Protein 5ZTP (pdb70)

InterPro domains:
  IPR001765 Carbonic anhydrase [PF00484] (34-117)
  IPR001765 Carbonic anhydrase [PTHR43175] (6-168)
  IPR001765 Carbonic anhydrase [SM00947] (26-169)
  IPR036874 Carbonic anhydrase superfamily [G3DSA:3.40.1050.10] (1-168)
  IPR036874 Carbonic anhydrase superfamily [SSF53056] (7-167)

Sequence (338 aa):
MSYAEQSLPAANEAYVAAFGDKGSLPLPPGKRVAIVGCMDARLDTFGATGLHEGDAHHIRNAGGRASDALRSLVISQELLGTREVIVIHHTDCGMLTFRSDQLHGLVKKRVAHEHFAAVDSLACLEFPDVDESIKEDVAFLKNHPLILPETVISGYRYEVETGKLVKIAMSYAEQSLPAANEAYVAAFGDKGSLPLPPGKRVAIVGCMDARLDTFGATGLHEGDAHHIRNAGGRASDALRSLVISQELLGTREVIVIHHTDCGMLTFRSDQLHGLVKKRVAHEHFAAVDSLACLEFPDVDESIKEDVAFLKNHPLILPETVISGYRYEVETGKLVKIA

Structure (mmCIF, N/CA/C/O backbone):
data_5ZTP
#
_entry.id   5ZTP
#
_cell.length_a   82.058
_cell.length_b   82.058
_cell.length_c   99.280
_cell.angle_alpha   90.000
_cell.angle_beta   90.000
_cell.angle_gamma   120.000
#
_symmetry.space_group_name_H-M   'P 31 2 1'
#
loop_
_entity.id
_entity.type
_entity.pdbx_description
1 polymer 'carbonic anhydrase'
2 non-polymer 'SULFATE ION'
3 water water
#
loop_
_atom_site.group_PDB
_atom_site.id
_atom_site.type_symbol
_atom_site.label_atom_id
_atom_site.label_alt_id
_atom_site.label_comp_id
_atom_site.label_asym_id
_atom_site.label_entity_id
_atom_site.label_seq_id
_atom_site.pdbx_PDB_ins_code
_atom_site.Cartn_x
_atom_site.Cartn_y
_atom_site.Cartn_z
_atom_site.occupancy
_atom_site.B_iso_or_equiv
_atom_site.auth_seq_id
_atom_site.auth_comp_id
_atom_site.auth_asym_id
_atom_site.auth_atom_id
_atom_site.pdbx_PDB_model_num
ATOM 1 N N . MET A 1 1 ? 3.723 18.100 24.085 1.00 60.79 1 MET A N 1
ATOM 2 C CA . MET A 1 1 ? 4.524 17.681 25.289 1.00 61.75 1 MET A CA 1
ATOM 3 C C . MET A 1 1 ? 5.506 18.795 25.741 1.00 53.38 1 MET A C 1
ATOM 4 O O . MET A 1 1 ? 5.327 19.388 26.809 1.00 50.83 1 MET A O 1
ATOM 9 N N . SER A 1 2 ? 6.541 19.061 24.941 1.00 41.55 2 SER A N 1
ATOM 10 C CA . SER A 1 2 ? 7.570 20.036 25.300 1.00 33.73 2 SER A CA 1
ATOM 11 C C . SER A 1 2 ? 8.271 20.579 24.088 1.00 29.19 2 SER A C 1
ATOM 12 O O . SER A 1 2 ? 8.270 19.968 23.044 1.00 27.49 2 SER A O 1
ATOM 15 N N . TYR A 1 3 ? 8.858 21.751 24.225 1.00 27.51 3 TYR A N 1
ATOM 16 C CA . TYR A 1 3 ? 9.658 22.310 23.151 1.00 27.21 3 TYR A CA 1
ATOM 17 C C . TYR A 1 3 ? 10.929 21.471 23.001 1.00 29.12 3 TYR A C 1
ATOM 18 O O . TYR A 1 3 ? 11.462 21.296 21.902 1.00 28.18 3 TYR A O 1
ATOM 27 N N . ALA A 1 4 ? 11.399 20.942 24.129 1.00 31.95 4 ALA A N 1
ATOM 28 C CA . ALA A 1 4 ? 12.660 20.202 24.187 1.00 33.13 4 ALA A CA 1
ATOM 29 C C . ALA A 1 4 ? 12.618 18.941 23.346 1.00 32.90 4 ALA A C 1
ATOM 30 O O . ALA A 1 4 ? 13.562 18.658 22.617 1.00 31.07 4 ALA A O 1
ATOM 32 N N . GLU A 1 5 ? 11.522 18.190 23.471 1.00 35.27 5 GLU A N 1
ATOM 33 C CA . GLU A 1 5 ? 11.329 16.952 22.715 1.00 37.47 5 GLU A CA 1
ATOM 34 C C . GLU A 1 5 ? 10.962 17.278 21.245 1.00 36.54 5 GLU A C 1
ATOM 35 O O . GLU A 1 5 ? 11.627 16.815 20.310 1.00 32.19 5 GLU A O 1
ATOM 41 N N . GLN A 1 6 ? 9.944 18.114 21.043 1.00 37.63 6 GLN A N 1
ATOM 42 C CA . GLN A 1 6 ? 9.364 18.307 19.698 1.00 39.19 6 GLN A CA 1
ATOM 43 C C . GLN A 1 6 ? 10.180 19.212 18.755 1.00 33.76 6 GLN A C 1
ATOM 44 O O . GLN A 1 6 ? 10.523 18.786 17.670 1.00 34.20 6 GLN A O 1
ATOM 50 N N . SER A 1 7 ? 10.552 20.418 19.162 1.00 28.31 7 SER A N 1
ATOM 51 C CA . SER A 1 7 ? 11.198 21.346 18.231 1.00 25.74 7 SER A CA 1
ATOM 52 C C . SER A 1 7 ? 12.732 21.477 18.317 1.00 24.37 7 SER A C 1
ATOM 53 O O . SER A 1 7 ? 13.361 21.889 17.350 1.00 22.34 7 SER A O 1
ATOM 56 N N . LEU A 1 8 ? 13.328 21.160 19.464 1.00 24.38 8 LEU A N 1
ATOM 57 C CA . LEU A 1 8 ? 14.752 21.500 19.717 1.00 23.21 8 LEU A CA 1
ATOM 58 C C . LEU A 1 8 ? 15.752 20.658 18.923 1.00 22.54 8 LEU A C 1
ATOM 59 O O . LEU A 1 8 ? 16.788 21.171 18.505 1.00 21.62 8 LEU A O 1
ATOM 64 N N . PRO A 1 9 ? 15.454 19.366 18.723 1.00 23.08 9 PRO A N 1
ATOM 65 C CA . PRO A 1 9 ? 16.465 18.532 18.095 1.00 23.59 9 PRO A CA 1
ATOM 66 C C . PRO A 1 9 ? 16.842 18.974 16.701 1.00 24.16 9 PRO A C 1
ATOM 67 O O . PRO A 1 9 ? 18.026 18.941 16.369 1.00 26.55 9 PRO A O 1
ATOM 71 N N . ALA A 1 10 ? 15.867 19.388 15.900 1.00 23.01 10 ALA A N 1
ATOM 72 C CA . ALA A 1 10 ? 16.159 19.855 14.546 1.00 22.89 10 ALA A CA 1
ATOM 73 C C . ALA A 1 10 ? 16.739 21.263 14.551 1.00 22.29 10 ALA A C 1
ATOM 74 O O . ALA A 1 10 ? 17.539 21.617 13.690 1.00 23.74 10 ALA A O 1
ATOM 76 N N . ALA A 1 11 ? 16.303 22.074 15.503 1.00 21.57 11 ALA A N 1
ATOM 77 C CA . ALA A 1 11 ? 16.697 23.486 15.568 1.00 20.48 11 ALA A CA 1
ATOM 78 C C . ALA A 1 11 ? 18.152 23.616 15.890 1.00 20.24 11 ALA A C 1
ATOM 79 O O . ALA A 1 11 ? 18.812 24.512 15.404 1.00 18.76 11 ALA A O 1
ATOM 81 N N . ASN A 1 12 ? 18.642 22.714 16.734 1.00 21.24 12 ASN A N 1
ATOM 82 C CA . ASN A 1 12 ? 20.052 22.687 17.071 1.00 21.94 12 ASN A CA 1
ATOM 83 C C . ASN A 1 12 ? 20.840 22.065 15.925 1.00 22.56 12 ASN A C 1
ATOM 84 O O . ASN A 1 12 ? 21.880 22.593 15.551 1.00 22.21 12 ASN A O 1
ATOM 89 N N . GLU A 1 13 ? 20.330 20.965 15.356 1.00 24.01 13 GLU A N 1
ATOM 90 C CA . GLU A 1 13 ? 20.913 20.386 14.139 1.00 24.19 13 GLU A CA 1
ATOM 91 C C . GLU A 1 13 ? 21.225 21.515 13.167 1.00 22.26 13 GLU A C 1
ATOM 92 O O . GLU A 1 13 ? 22.353 21.635 12.683 1.00 22.17 13 GLU A O 1
ATOM 98 N N . ALA A 1 14 ? 20.256 22.382 12.926 1.00 20.76 14 ALA A N 1
ATOM 99 C CA . ALA A 1 14 ? 20.495 23.517 12.034 1.00 20.42 14 ALA A CA 1
ATOM 100 C C . ALA A 1 14 ? 21.617 24.427 12.555 1.00 19.97 14 ALA A C 1
ATOM 101 O O . ALA A 1 14 ? 22.538 24.748 11.810 1.00 20.96 14 ALA A O 1
ATOM 103 N N . TYR A 1 15 ? 21.550 24.808 13.832 1.00 18.78 15 TYR A N 1
ATOM 104 C CA . TYR A 1 15 ? 22.549 25.686 14.431 1.00 18.10 15 TYR A CA 1
ATOM 105 C C . TYR A 1 15 ? 23.951 25.099 14.311 1.00 18.82 15 TYR A C 1
ATOM 106 O O . TYR A 1 15 ? 24.920 25.837 14.121 1.00 18.84 15 TYR A O 1
ATOM 115 N N . VAL A 1 16 ? 24.038 23.778 14.466 1.00 19.47 16 VAL A N 1
ATOM 116 C CA . VAL A 1 16 ? 25.274 23.039 14.334 1.00 20.05 16 VAL A CA 1
ATOM 117 C C . VAL A 1 16 ? 25.722 23.020 12.885 1.00 21.53 16 VAL A C 1
ATOM 118 O O . VAL A 1 16 ? 26.906 23.239 12.610 1.00 22.08 16 VAL A O 1
ATOM 122 N N . ALA A 1 17 ? 24.796 22.725 11.965 1.00 22.62 17 ALA A N 1
ATOM 123 C CA . ALA A 1 17 ? 25.114 22.742 10.539 1.00 23.03 17 ALA A CA 1
ATOM 124 C C . ALA A 1 17 ? 25.638 24.136 10.132 1.00 24.73 17 ALA A C 1
ATOM 125 O O . ALA A 1 17 ? 26.566 24.233 9.348 1.00 27.73 17 ALA A O 1
ATOM 127 N N . ALA A 1 18 ? 25.080 25.209 10.695 1.00 25.76 18 ALA A N 1
ATOM 128 C CA . ALA A 1 18 ? 25.575 26.595 10.470 1.00 25.35 18 ALA A CA 1
ATOM 129 C C . ALA A 1 18 ? 26.797 26.996 11.337 1.00 26.95 18 ALA A C 1
ATOM 130 O O . ALA A 1 18 ? 27.310 28.110 11.214 1.00 25.06 18 ALA A O 1
ATOM 132 N N . PHE A 1 19 ? 27.266 26.094 12.198 1.00 29.81 19 PHE A N 1
ATOM 133 C CA . PHE A 1 19 ? 28.230 26.459 13.260 1.00 33.86 19 PHE A CA 1
ATOM 134 C C . PHE A 1 19 ? 29.610 26.977 12.847 1.00 36.97 19 PHE A C 1
ATOM 135 O O . PHE A 1 19 ? 30.276 27.595 13.671 1.00 39.29 19 PHE A O 1
ATOM 143 N N . GLY A 1 20 ? 30.020 26.784 11.591 1.00 38.44 20 GLY A N 1
ATOM 144 C CA . GLY A 1 20 ? 31.276 27.349 11.069 1.00 36.52 20 GLY A CA 1
ATOM 145 C C . GLY A 1 20 ? 32.473 27.252 11.989 1.00 35.67 20 GLY A C 1
ATOM 146 O O . GLY A 1 20 ? 32.751 26.182 12.510 1.00 31.93 20 GLY A O 1
ATOM 147 N N . ASP A 1 21 ? 33.162 28.378 12.214 1.00 37.26 21 ASP A N 1
ATOM 148 C CA . ASP A 1 21 ? 34.386 28.384 13.022 1.00 38.26 21 ASP A CA 1
ATOM 149 C C . ASP A 1 21 ? 34.211 28.639 14.497 1.00 34.77 21 ASP A C 1
ATOM 150 O O . ASP A 1 21 ? 35.183 28.713 15.228 1.00 33.44 21 ASP A O 1
ATOM 155 N N . LYS A 1 22 ? 32.973 28.733 14.947 1.00 34.25 22 LYS A N 1
ATOM 156 C CA . LYS A 1 22 ? 32.701 29.073 16.341 1.00 33.37 22 LYS A CA 1
ATOM 157 C C . LYS A 1 22 ? 33.187 28.001 17.292 1.00 30.45 22 LYS A C 1
ATOM 158 O O . LYS A 1 22 ? 33.316 28.236 18.487 1.00 29.80 22 LYS A O 1
ATOM 164 N N . GLY A 1 23 ? 33.501 26.830 16.757 1.00 28.75 23 GLY A N 1
ATOM 165 C CA . GLY A 1 23 ? 33.969 25.739 17.592 1.00 26.97 23 GLY A CA 1
ATOM 166 C C . GLY A 1 23 ? 35.152 26.041 18.501 1.00 25.11 23 GLY A C 1
ATOM 167 O O . GLY A 1 23 ? 35.363 25.341 19.468 1.00 24.86 23 GLY A O 1
ATOM 168 N N . SER A 1 24 ? 35.909 27.087 18.205 1.00 23.46 24 SER A N 1
ATOM 169 C CA . SER A 1 24 ? 37.221 27.278 18.795 1.00 22.60 24 SER A CA 1
ATOM 170 C C . SER A 1 24 ? 37.328 28.657 19.454 1.00 22.09 24 SER A C 1
ATOM 171 O O . SER A 1 24 ? 38.406 29.228 19.618 1.00 20.92 24 SER A O 1
ATOM 174 N N . LEU A 1 25 ? 36.192 29.212 19.811 1.00 21.43 25 LEU A N 1
ATOM 175 C CA . LEU A 1 25 ? 36.202 30.425 20.568 1.00 21.17 25 LEU A CA 1
ATOM 176 C C . LEU A 1 25 ? 36.514 30.031 22.006 1.00 20.77 25 LEU A C 1
ATOM 177 O O . LEU A 1 25 ? 35.926 29.094 22.543 1.00 22.67 25 LEU A O 1
ATOM 182 N N . PRO A 1 26 ? 37.411 30.749 22.653 1.00 19.07 26 PRO A N 1
ATOM 183 C CA . PRO A 1 26 ? 37.721 30.397 24.014 1.00 18.70 26 PRO A CA 1
ATOM 184 C C . PRO A 1 26 ? 36.836 31.092 25.060 1.00 18.57 26 PRO A C 1
ATOM 185 O O . PRO A 1 26 ? 35.951 31.876 24.742 1.00 18.66 26 PRO A O 1
ATOM 189 N N . LEU A 1 27 ? 37.151 30.830 26.318 1.00 18.54 27 LEU A N 1
ATOM 190 C CA . LEU A 1 27 ? 36.350 31.259 27.458 1.00 17.90 27 LEU A CA 1
ATOM 191 C C . LEU A 1 27 ? 36.204 32.776 27.703 1.00 17.01 27 LEU A C 1
ATOM 192 O O . LEU A 1 27 ? 35.084 33.246 27.815 1.00 16.69 27 LEU A O 1
ATOM 197 N N . PRO A 1 28 ? 37.318 33.539 27.830 1.00 16.46 28 PRO A N 1
ATOM 198 C CA . PRO A 1 28 ? 37.134 34.934 28.231 1.00 16.16 28 PRO A CA 1
ATOM 199 C C . PRO A 1 28 ? 36.472 35.701 27.121 1.00 16.77 28 PRO A C 1
ATOM 200 O O . PRO A 1 28 ? 36.896 35.550 25.992 1.00 18.04 28 PRO A O 1
ATOM 204 N N . PRO A 1 29 ? 35.424 36.514 27.423 1.00 17.23 29 PRO A N 1
ATOM 205 C CA . PRO A 1 29 ? 34.709 37.228 26.346 1.00 16.54 29 PRO A CA 1
ATOM 206 C C . PRO A 1 29 ? 35.576 38.229 25.578 1.00 15.41 29 PRO A C 1
ATOM 207 O O . PRO A 1 29 ? 36.240 39.036 26.187 1.00 14.84 29 PRO A O 1
ATOM 211 N N . GLY A 1 30 ? 35.526 38.170 24.254 1.00 15.12 30 GLY A N 1
ATOM 212 C CA . GLY A 1 30 ? 36.305 39.050 23.391 1.00 15.44 30 GLY A CA 1
ATOM 213 C C . GLY A 1 30 ? 36.173 40.557 23.573 1.00 15.25 30 GLY A C 1
ATOM 214 O O . GLY A 1 30 ? 37.180 41.259 23.530 1.00 15.28 30 GLY A O 1
ATOM 215 N N . LYS A 1 31 ? 34.953 41.058 23.751 1.00 15.11 31 LYS A N 1
ATOM 216 C CA . LYS A 1 31 ? 34.731 42.506 23.926 1.00 15.81 31 LYS A CA 1
ATOM 217 C C . LYS A 1 31 ? 34.772 42.956 25.383 1.00 15.20 31 LYS A C 1
ATOM 218 O O . LYS A 1 31 ? 34.553 44.134 25.682 1.00 14.68 31 LYS A O 1
ATOM 224 N N . ARG A 1 32 ? 35.021 42.023 26.287 1.00 14.81 32 ARG A N 1
ATOM 225 C CA . ARG A 1 32 ? 35.178 42.350 27.692 1.00 14.99 32 ARG A CA 1
ATOM 226 C C . ARG A 1 32 ? 33.920 43.012 28.244 1.00 14.34 32 ARG A C 1
ATOM 227 O O . ARG A 1 32 ? 33.987 43.972 29.002 1.00 14.31 32 ARG A O 1
ATOM 235 N N . VAL A 1 33 ? 32.771 42.473 27.860 1.00 14.12 33 VAL A N 1
ATOM 236 C CA . VAL A 1 33 ? 31.484 43.081 28.150 1.00 14.14 33 VAL A CA 1
ATOM 237 C C . VAL A 1 33 ? 30.607 42.082 28.868 1.00 13.77 33 VAL A C 1
ATOM 238 O O . VAL A 1 33 ? 30.567 40.892 28.494 1.00 13.46 33 VAL A O 1
ATOM 242 N N . ALA A 1 34 ? 29.883 42.585 29.869 1.00 13.02 34 ALA A N 1
ATOM 243 C CA . ALA A 1 34 ? 28.871 41.809 30.521 1.00 12.64 34 ALA A CA 1
ATOM 244 C C . ALA A 1 34 ? 27.562 42.512 30.297 1.00 12.53 34 ALA A C 1
ATOM 245 O O . ALA A 1 34 ? 27.407 43.668 30.674 1.00 12.54 34 ALA A O 1
ATOM 247 N N . ILE A 1 35 ? 26.629 41.833 29.649 1.00 12.55 35 ILE A N 1
ATOM 248 C CA . ILE A 1 35 ? 25.275 42.374 29.474 1.00 13.03 35 ILE A CA 1
ATOM 249 C C . ILE A 1 35 ? 24.455 41.995 30.695 1.00 13.51 35 ILE A C 1
ATOM 250 O O . ILE A 1 35 ? 24.482 40.842 31.117 1.00 13.76 35 ILE A O 1
ATOM 255 N N . VAL A 1 36 ? 23.722 42.947 31.256 1.00 13.82 36 VAL A N 1
ATOM 256 C CA . VAL A 1 36 ? 22.786 42.617 32.315 1.00 14.35 36 VAL A CA 1
ATOM 257 C C . VAL A 1 36 ? 21.398 42.999 31.859 1.00 14.96 36 VAL A C 1
ATOM 258 O O . VAL A 1 36 ? 21.045 44.172 31.862 1.00 15.41 36 VAL A O 1
ATOM 262 N N . GLY A 1 37 ? 20.609 42.006 31.457 1.00 15.26 37 GLY A N 1
ATOM 263 C CA . GLY A 1 37 ? 19.323 42.274 30.821 1.00 15.02 37 GLY A CA 1
ATOM 264 C C . GLY A 1 37 ? 18.186 41.531 31.477 1.00 14.90 37 GLY A C 1
ATOM 265 O O . GLY A 1 37 ? 18.356 40.463 32.053 1.00 13.96 37 GLY A O 1
ATOM 266 N N . CYS A 1 38 ? 16.997 42.085 31.373 1.00 15.28 38 CYS A N 1
ATOM 267 C CA . CYS A 1 38 ? 15.866 41.345 31.814 1.00 15.96 38 CYS A CA 1
ATOM 268 C C . CYS A 1 38 ? 15.701 40.065 31.021 1.00 15.04 38 CYS A C 1
ATOM 269 O O . CYS A 1 38 ? 16.155 39.988 29.894 1.00 16.19 38 CYS A O 1
ATOM 272 N N . MET A 1 39 ? 15.001 39.085 31.589 1.00 13.80 39 MET A N 1
ATOM 273 C CA . MET A 1 39 ? 14.773 37.777 30.948 1.00 13.01 39 MET A CA 1
ATOM 274 C C . MET A 1 39 ? 13.648 37.759 29.908 1.00 12.73 39 MET A C 1
ATOM 275 O O . MET A 1 39 ? 13.301 36.692 29.410 1.00 12.36 39 MET A O 1
ATOM 280 N N . ASP A 1 40 ? 13.063 38.921 29.620 1.00 12.79 40 ASP A N 1
ATOM 281 C CA . ASP A 1 40 ? 11.884 39.032 28.752 1.00 13.03 40 ASP A CA 1
ATOM 282 C C . ASP A 1 40 ? 12.118 38.346 27.427 1.00 13.30 40 ASP A C 1
ATOM 283 O O . ASP A 1 40 ? 13.161 38.556 26.786 1.00 13.50 40 ASP A O 1
ATOM 288 N N . ALA A 1 41 ? 11.128 37.558 27.011 1.00 13.46 41 ALA A N 1
ATOM 289 C CA . ALA A 1 41 ? 11.260 36.663 25.870 1.00 13.64 41 ALA A CA 1
ATOM 290 C C . ALA A 1 41 ? 11.522 37.383 24.585 1.00 14.11 41 ALA A C 1
ATOM 291 O O . ALA A 1 41 ? 12.090 36.794 23.671 1.00 13.74 41 ALA A O 1
ATOM 293 N N . ARG A 1 42 ? 11.098 38.649 24.518 1.00 14.78 42 ARG A N 1
ATOM 294 C CA . ARG A 1 42 ? 11.192 39.452 23.310 1.00 15.40 42 ARG A CA 1
ATOM 295 C C . ARG A 1 42 ? 12.539 40.103 23.085 1.00 15.67 42 ARG A C 1
ATOM 296 O O . ARG A 1 42 ? 12.700 40.809 22.108 1.00 15.90 42 ARG A O 1
ATOM 304 N N . LEU A 1 43 ? 13.488 39.906 23.995 1.00 16.29 43 LEU A N 1
ATOM 305 C CA . LEU A 1 43 ? 14.804 40.553 23.923 1.00 16.72 43 LEU A CA 1
ATOM 306 C C . LEU A 1 43 ? 15.871 39.516 23.666 1.00 17.11 43 LEU A C 1
ATOM 307 O O . LEU A 1 43 ? 15.982 38.526 24.376 1.00 17.25 43 LEU A O 1
ATOM 312 N N . ASP A 1 44 ? 16.644 39.740 22.621 1.00 17.77 44 ASP A N 1
ATOM 313 C CA . ASP A 1 44 ? 17.777 38.916 22.347 1.00 17.86 44 ASP A CA 1
ATOM 314 C C . ASP A 1 44 ? 18.947 39.804 22.492 1.00 17.64 44 ASP A C 1
ATOM 315 O O . ASP A 1 44 ? 19.176 40.653 21.652 1.00 18.10 44 ASP A O 1
ATOM 320 N N . THR A 1 45 ? 19.699 39.567 23.552 1.00 17.77 45 THR A N 1
ATOM 321 C CA . THR A 1 45 ? 20.868 40.345 23.892 1.00 17.67 45 THR A CA 1
ATOM 322 C C . THR A 1 45 ? 22.065 40.099 22.973 1.00 18.02 45 THR A C 1
ATOM 323 O O . THR A 1 45 ? 23.105 40.743 23.123 1.00 17.76 45 THR A O 1
ATOM 327 N N . PHE A 1 46 ? 21.935 39.153 22.042 1.00 18.46 46 PHE A N 1
ATOM 328 C CA . PHE A 1 46 ? 22.895 39.036 20.945 1.00 18.57 46 PHE A CA 1
ATOM 329 C C . PHE A 1 46 ? 22.555 40.051 19.854 1.00 19.51 46 PHE A C 1
ATOM 330 O O . PHE A 1 46 ? 23.197 41.111 19.728 1.00 19.47 46 PHE A O 1
ATOM 338 N N . GLY A 1 47 ? 21.517 39.710 19.094 1.00 20.16 47 GLY A N 1
ATOM 339 C CA . GLY A 1 47 ? 21.084 40.476 17.948 1.00 20.61 47 GLY A CA 1
ATOM 340 C C . GLY A 1 47 ? 20.677 41.903 18.220 1.00 21.47 47 GLY A C 1
ATOM 341 O O . GLY A 1 47 ? 21.003 42.778 17.421 1.00 21.13 47 GLY A O 1
ATOM 342 N N . ALA A 1 48 ? 19.950 42.150 19.313 1.00 22.45 48 ALA A N 1
ATOM 343 C CA . ALA A 1 48 ? 19.548 43.531 19.657 1.00 24.19 48 ALA A CA 1
ATOM 344 C C . ALA A 1 48 ? 20.760 44.450 19.768 1.00 26.04 48 ALA A C 1
ATOM 345 O O . ALA A 1 48 ? 20.654 45.675 19.594 1.00 25.93 48 ALA A O 1
ATOM 347 N N . THR A 1 49 ? 21.918 43.852 20.039 1.00 28.65 49 THR A N 1
ATOM 348 C CA . THR A 1 49 ? 23.124 44.631 20.238 1.00 29.55 49 THR A CA 1
ATOM 349 C C . THR A 1 49 ? 24.419 44.185 19.523 1.00 29.74 49 THR A C 1
ATOM 350 O O . THR A 1 49 ? 25.508 44.525 19.946 1.00 31.52 49 THR A O 1
ATOM 354 N N . GLY A 1 50 ? 24.301 43.487 18.404 1.00 29.34 50 GLY A N 1
ATOM 355 C CA . GLY A 1 50 ? 25.456 43.247 17.535 1.00 28.57 50 GLY A CA 1
ATOM 356 C C . GLY A 1 50 ? 26.515 42.324 18.108 1.00 27.85 50 GLY A C 1
ATOM 357 O O . GLY A 1 50 ? 27.605 42.174 17.549 1.00 27.86 50 GLY A O 1
ATOM 358 N N . LEU A 1 51 ? 26.167 41.672 19.207 1.00 26.72 51 LEU A N 1
ATOM 359 C CA . LEU A 1 51 ? 27.084 40.813 19.894 1.00 25.23 51 LEU A CA 1
ATOM 360 C C . LEU A 1 51 ? 26.863 39.409 19.373 1.00 24.41 51 LEU A C 1
ATOM 361 O O . LEU A 1 51 ? 25.716 38.968 19.244 1.00 23.14 51 LEU A O 1
ATOM 366 N N . HIS A 1 52 ? 27.977 38.742 19.036 1.00 23.81 52 HIS A N 1
ATOM 367 C CA . HIS A 1 52 ? 27.981 37.373 18.504 1.00 22.17 52 HIS A CA 1
ATOM 368 C C . HIS A 1 52 ? 28.732 36.464 19.440 1.00 19.76 52 HIS A C 1
ATOM 369 O O . HIS A 1 52 ? 29.339 36.904 20.409 1.00 18.00 52 HIS A O 1
ATOM 376 N N . GLU A 1 53 ? 28.694 35.188 19.111 1.00 17.87 53 GLU A N 1
ATOM 377 C CA . GLU A 1 53 ? 29.291 34.190 19.936 1.00 17.08 53 GLU A CA 1
ATOM 378 C C . GLU A 1 53 ? 30.713 34.578 20.338 1.00 17.59 53 GLU A C 1
ATOM 379 O O . GLU A 1 53 ? 31.548 34.855 19.484 1.00 17.16 53 GLU A O 1
ATOM 385 N N . GLY A 1 54 ? 30.957 34.590 21.655 1.00 18.13 54 GLY A N 1
ATOM 386 C CA . GLY A 1 54 ? 32.277 34.811 22.239 1.00 17.52 54 GLY A CA 1
ATOM 387 C C . GLY A 1 54 ? 32.526 36.247 22.657 1.00 17.55 54 GLY A C 1
ATOM 388 O O . GLY A 1 54 ? 33.514 36.535 23.309 1.00 18.55 54 GLY A O 1
ATOM 389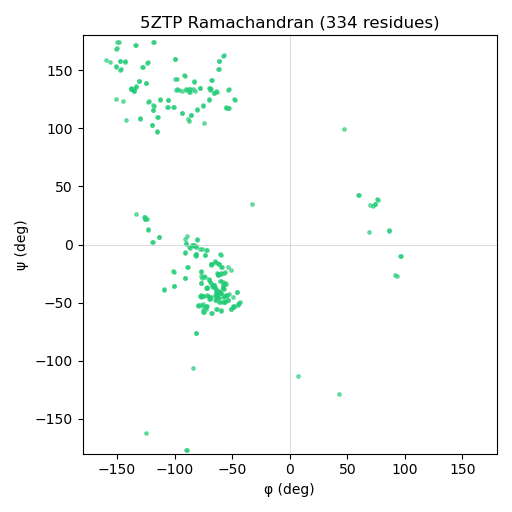 N N . ASP A 1 55 ? 31.652 37.170 22.289 1.00 17.76 55 ASP A N 1
ATOM 390 C CA . ASP A 1 55 ? 31.931 38.596 22.501 1.00 17.58 55 ASP A CA 1
ATOM 391 C C . ASP A 1 55 ? 31.707 39.057 23.944 1.00 16.69 55 ASP A C 1
ATOM 392 O O . ASP A 1 55 ? 32.525 39.797 24.494 1.00 16.48 55 ASP A O 1
ATOM 397 N N . ALA A 1 56 ? 30.598 38.637 24.550 1.00 15.86 56 ALA A N 1
ATOM 398 C CA . ALA A 1 56 ? 30.177 39.207 25.828 1.00 15.33 56 ALA A CA 1
ATOM 399 C C . ALA A 1 56 ? 29.479 38.201 26.699 1.00 14.89 56 ALA A C 1
ATOM 400 O O . ALA A 1 56 ? 28.938 37.225 26.216 1.00 14.77 56 ALA A O 1
ATOM 402 N N . HIS A 1 57 ? 29.473 38.471 27.993 1.00 14.49 57 HIS A N 1
ATOM 403 C CA . HIS A 1 57 ? 28.703 37.672 28.903 1.00 14.49 57 HIS A CA 1
ATOM 404 C C . HIS A 1 57 ? 27.271 38.145 28.922 1.00 14.66 57 HIS A C 1
ATOM 405 O O . HIS A 1 57 ? 27.011 39.350 28.915 1.00 14.80 57 HIS A O 1
ATOM 412 N N . HIS A 1 58 ? 26.353 37.179 28.973 1.00 14.60 58 HIS A N 1
ATOM 413 C CA . HIS A 1 58 ? 24.938 37.458 29.006 1.00 14.35 58 HIS A CA 1
ATOM 414 C C . HIS A 1 58 ? 24.293 37.016 30.306 1.00 13.09 58 HIS A C 1
ATOM 415 O O . HIS A 1 58 ? 23.944 35.853 30.473 1.00 13.20 58 HIS A O 1
ATOM 422 N N . ILE A 1 59 ? 24.141 37.974 31.216 1.00 11.69 59 ILE A N 1
ATOM 423 C CA . ILE A 1 59 ? 23.511 37.750 32.509 1.00 10.95 59 ILE A CA 1
ATOM 424 C C . ILE A 1 59 ? 22.048 38.262 32.491 1.00 10.44 59 ILE A C 1
ATOM 425 O O . ILE A 1 59 ? 21.770 39.444 32.284 1.00 10.38 59 ILE A O 1
ATOM 430 N N . ARG A 1 60 ? 21.105 37.363 32.702 1.00 9.92 60 ARG A N 1
ATOM 431 C CA . ARG A 1 60 ? 19.703 37.705 32.553 1.00 9.65 60 ARG A CA 1
ATOM 432 C C . ARG A 1 60 ? 18.855 37.107 33.686 1.00 9.43 60 ARG A C 1
ATOM 433 O O . ARG A 1 60 ? 19.017 35.934 34.069 1.00 9.46 60 ARG A O 1
ATOM 441 N N . ASN A 1 61 ? 17.983 37.950 34.247 1.00 9.12 61 ASN A N 1
ATOM 442 C CA . ASN A 1 61 ? 17.114 37.564 35.327 1.00 8.79 61 ASN A CA 1
ATOM 443 C C . ASN A 1 61 ? 15.858 38.397 35.250 1.00 8.95 61 ASN A C 1
ATOM 444 O O . ASN A 1 61 ? 15.808 39.362 34.503 1.00 8.62 61 ASN A O 1
ATOM 449 N N . ALA A 1 62 ? 14.845 38.006 36.029 1.00 9.36 62 ALA A N 1
ATOM 450 C CA . ALA A 1 62 ? 13.559 38.717 36.089 1.00 9.37 62 ALA A CA 1
ATOM 451 C C . ALA A 1 62 ? 13.825 40.166 36.392 1.00 9.48 62 ALA A C 1
ATOM 452 O O . ALA A 1 62 ? 14.407 40.455 37.417 1.00 9.61 62 ALA A O 1
ATOM 454 N N . GLY A 1 63 ? 13.455 41.060 35.473 1.00 9.53 63 GLY A N 1
ATOM 455 C CA . GLY A 1 63 ? 13.684 42.479 35.642 1.00 9.71 63 GLY A CA 1
ATOM 456 C C . GLY A 1 63 ? 14.993 42.983 35.073 1.00 10.07 63 GLY A C 1
ATOM 457 O O . GLY A 1 63 ? 15.097 44.153 34.714 1.00 10.94 63 GLY A O 1
ATOM 458 N N . GLY A 1 64 ? 15.999 42.128 34.975 1.00 10.02 64 GLY A N 1
ATOM 459 C CA . GLY A 1 64 ? 17.305 42.566 34.550 1.00 10.15 64 GLY A CA 1
ATOM 460 C C . GLY A 1 64 ? 18.025 43.293 35.670 1.00 10.39 64 GLY A C 1
ATOM 461 O O . GLY A 1 64 ? 18.763 44.255 35.430 1.00 10.47 64 GLY A O 1
ATOM 462 N N . ARG A 1 65 ? 17.856 42.807 36.893 1.00 10.66 65 ARG A N 1
ATOM 463 C CA . ARG A 1 65 ? 18.311 43.538 3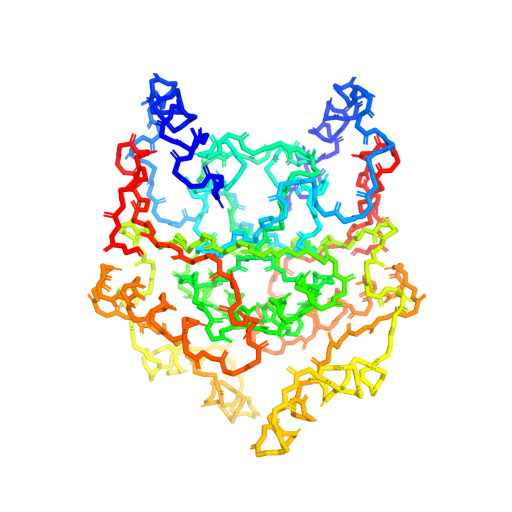8.064 1.00 11.01 65 ARG A CA 1
ATOM 464 C C . ARG A 1 65 ? 19.754 43.252 38.418 1.00 10.75 65 ARG A C 1
ATOM 465 O O . ARG A 1 65 ? 20.159 42.105 38.539 1.00 10.13 65 ARG A O 1
ATOM 473 N N . ALA A 1 66 ? 20.489 44.342 38.636 1.00 11.05 66 ALA A N 1
ATOM 474 C CA . ALA A 1 66 ? 21.915 44.333 38.982 1.00 11.10 66 ALA A CA 1
ATOM 475 C C . ALA A 1 66 ? 22.206 43.520 40.220 1.00 11.37 66 ALA A C 1
ATOM 476 O O . ALA A 1 66 ? 23.140 42.708 40.199 1.00 11.73 66 ALA A O 1
ATOM 478 N N . SER A 1 67 ? 21.443 43.746 41.297 1.00 11.60 67 SER A N 1
ATOM 479 C CA . SER A 1 67 ? 21.740 43.105 42.603 1.00 11.66 67 SER A CA 1
ATOM 480 C C . SER A 1 6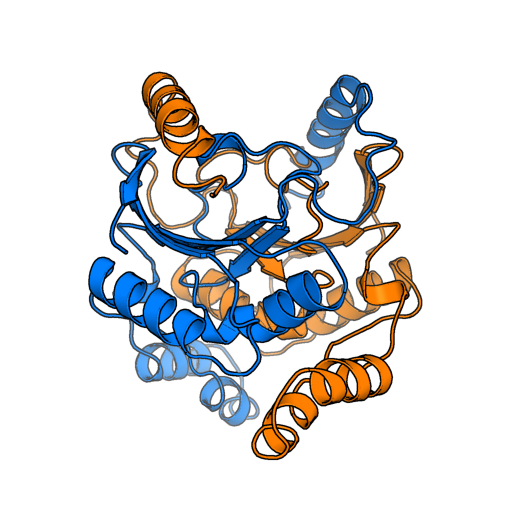7 ? 21.779 41.620 42.412 1.00 11.66 67 SER A C 1
ATOM 481 O O . SER A 1 67 ? 22.685 40.957 42.892 1.00 11.56 67 SER A O 1
ATOM 484 N N . ASP A 1 68 ? 20.796 41.122 41.670 1.00 11.98 68 ASP A N 1
ATOM 485 C CA . ASP A 1 68 ? 20.655 39.692 41.394 1.00 12.43 68 ASP A CA 1
ATOM 486 C C . ASP A 1 68 ? 21.783 39.149 40.544 1.00 12.15 68 ASP A C 1
ATOM 487 O O . ASP A 1 68 ? 22.195 38.029 40.717 1.00 12.41 68 ASP A O 1
ATOM 492 N N . ALA A 1 69 ? 22.247 39.996 39.631 1.00 12.20 69 ALA A N 1
ATOM 493 C CA . ALA A 1 69 ? 23.301 39.745 38.669 1.00 11.90 69 ALA A CA 1
ATOM 494 C C . ALA A 1 69 ? 24.699 39.923 39.255 1.00 11.78 69 ALA A C 1
ATOM 495 O O . ALA A 1 69 ? 25.697 39.600 38.601 1.00 12.17 69 ALA A O 1
ATOM 497 N N . LEU A 1 70 ? 24.787 40.424 40.470 1.00 11.40 70 LEU A N 1
ATOM 498 C CA . LEU A 1 70 ? 26.076 40.774 41.033 1.00 11.80 70 LEU A CA 1
ATOM 499 C C . LEU A 1 70 ? 27.077 39.596 41.167 1.00 11.54 70 LEU A C 1
ATOM 500 O O . LEU A 1 70 ? 28.271 39.729 40.925 1.00 11.55 70 LEU A O 1
ATOM 505 N N . ARG A 1 71 ? 26.593 38.448 41.588 1.00 11.37 71 ARG A N 1
ATOM 506 C CA . ARG A 1 71 ? 27.464 37.294 41.758 1.00 11.23 71 ARG A CA 1
ATOM 507 C C . ARG A 1 71 ? 28.065 36.888 40.399 1.00 10.89 71 ARG A C 1
ATOM 508 O O . ARG A 1 71 ? 29.257 36.556 40.302 1.00 10.68 71 ARG A O 1
ATOM 516 N N . SER A 1 72 ? 27.236 36.939 39.362 1.00 10.40 72 SER A N 1
ATOM 517 C CA . SER A 1 72 ? 27.675 36.580 38.026 1.00 10.17 72 SER A CA 1
ATOM 518 C C . SER A 1 72 ? 28.696 37.593 37.546 1.00 10.02 72 SER A C 1
ATOM 519 O O . SER A 1 72 ? 29.648 37.249 36.851 1.00 9.75 72 SER A O 1
ATOM 522 N N . LEU A 1 73 ? 28.493 38.841 37.946 1.00 10.13 73 LEU A N 1
ATOM 523 C CA . LEU A 1 73 ? 29.345 39.949 37.515 1.00 10.37 73 LEU A CA 1
ATOM 524 C C . LEU A 1 73 ? 30.725 39.861 38.153 1.00 10.81 73 LEU A C 1
ATOM 525 O O . LEU A 1 73 ? 31.764 40.055 37.511 1.00 11.22 73 LEU A O 1
ATOM 530 N N . VAL A 1 74 ? 30.734 39.572 39.437 1.00 11.06 74 VAL A N 1
ATOM 531 C CA . VAL A 1 74 ? 31.975 39.429 40.130 1.00 11.23 74 VAL A CA 1
ATOM 532 C C . VAL A 1 74 ? 32.793 38.341 39.439 1.00 11.13 74 VAL A C 1
ATOM 533 O O . VAL A 1 74 ? 33.958 38.527 39.176 1.00 11.29 74 VAL A O 1
ATOM 537 N N . ILE A 1 75 ? 32.173 37.232 39.098 1.00 11.33 75 ILE A N 1
ATOM 538 C CA . ILE A 1 75 ? 32.874 36.177 38.379 1.00 11.52 75 ILE A CA 1
ATOM 539 C C . ILE A 1 75 ? 33.314 36.631 36.983 1.00 11.78 75 ILE A C 1
ATOM 540 O O . ILE A 1 75 ? 34.471 36.456 36.608 1.00 12.04 75 ILE A O 1
ATOM 545 N N . SER A 1 76 ? 32.420 37.251 36.231 1.00 12.10 76 SER A N 1
ATOM 546 C CA . SER A 1 76 ? 32.781 37.761 34.892 1.00 12.59 76 SER A CA 1
ATOM 547 C C . SER A 1 76 ? 34.014 38.678 34.934 1.00 13.00 76 SER A C 1
ATOM 548 O O . SER A 1 76 ? 34.934 38.498 34.159 1.00 12.82 76 SER A O 1
ATOM 551 N N . GLN A 1 77 ? 34.032 39.626 35.865 1.00 14.01 77 GLN A N 1
ATOM 552 C CA . GLN A 1 77 ? 35.163 40.555 36.023 1.00 14.99 77 GLN A CA 1
ATOM 553 C C . GLN A 1 77 ? 36.474 39.928 36.509 1.00 15.33 77 GLN A C 1
ATOM 554 O O . GLN A 1 77 ? 37.509 40.029 35.843 1.00 14.47 77 GLN A O 1
ATOM 560 N N . GLU A 1 78 ? 36.414 39.317 37.687 1.00 16.36 78 GLU A N 1
ATOM 561 C CA . GLU A 1 78 ? 37.617 38.922 38.461 1.00 17.63 78 GLU A CA 1
ATOM 562 C C . GLU A 1 78 ? 38.264 37.656 37.888 1.00 17.24 78 GLU A C 1
ATOM 563 O O . GLU A 1 78 ? 39.467 37.420 38.026 1.00 15.90 78 GLU A O 1
ATOM 569 N N . LEU A 1 79 ? 37.435 36.838 37.254 1.00 17.36 79 LEU A N 1
ATOM 570 C CA . LEU A 1 79 ? 37.896 35.609 36.639 1.00 17.70 79 LEU A CA 1
ATOM 571 C C . LEU A 1 79 ? 38.077 35.709 35.128 1.00 17.21 79 LEU A C 1
ATOM 572 O O . LEU A 1 79 ? 38.981 35.111 34.592 1.00 17.24 79 LEU A O 1
ATOM 577 N N . LEU A 1 80 ? 37.229 36.458 34.443 1.00 17.03 80 LEU A N 1
ATOM 578 C CA . LEU A 1 80 ? 37.256 36.489 32.983 1.00 17.15 80 LEU A CA 1
ATOM 579 C C . LEU A 1 80 ? 37.398 37.952 32.459 1.00 17.47 80 LEU A C 1
ATOM 580 O O . LEU A 1 80 ? 37.828 38.820 33.212 1.00 16.46 80 LEU A O 1
ATOM 585 N N . GLY A 1 81 ? 37.082 38.223 31.185 1.00 18.52 81 GLY A N 1
ATOM 586 C CA . GLY A 1 81 ? 36.945 39.640 30.669 1.00 19.79 81 GLY A CA 1
ATOM 587 C C . GLY A 1 81 ? 37.361 40.730 31.680 1.00 19.56 81 GLY A C 1
ATOM 588 O O . GLY A 1 81 ? 38.541 40.857 31.963 1.00 19.16 81 GLY A O 1
ATOM 589 N N . THR A 1 82 ? 36.482 41.576 32.206 1.00 19.80 82 THR A N 1
ATOM 590 C CA . THR A 1 82 ? 35.368 42.244 31.556 1.00 20.03 82 THR A CA 1
ATOM 591 C C . THR A 1 82 ? 35.421 43.558 32.316 1.00 20.75 82 THR A C 1
ATOM 592 O O . THR A 1 82 ? 35.398 43.586 33.534 1.00 20.31 82 THR A O 1
ATOM 596 N N . ARG A 1 83 ? 35.539 44.649 31.604 1.00 22.28 83 ARG A N 1
ATOM 597 C CA . ARG A 1 83 ? 35.597 45.931 32.264 1.00 23.60 83 ARG A CA 1
ATOM 598 C C . ARG A 1 83 ? 34.520 46.815 31.683 1.00 22.77 83 ARG A C 1
ATOM 599 O O . ARG A 1 83 ? 34.572 48.058 31.806 1.00 22.20 83 ARG A O 1
ATOM 607 N N . GLU A 1 84 ? 33.511 46.153 31.098 1.00 21.26 84 GLU A N 1
ATOM 608 C CA . GLU A 1 84 ? 32.300 46.833 30.689 1.00 19.84 84 GLU A CA 1
ATOM 609 C C . GLU A 1 84 ? 31.052 46.102 31.105 1.00 18.33 84 GLU A C 1
ATOM 610 O O . GLU A 1 84 ? 30.942 44.884 30.957 1.00 18.18 84 GLU A O 1
ATOM 616 N N . VAL A 1 85 ? 30.105 46.885 31.615 1.00 17.19 85 VAL A N 1
ATOM 617 C CA . VAL A 1 85 ? 28.741 46.427 31.868 1.00 16.21 85 VAL A CA 1
ATOM 618 C C . VAL A 1 85 ? 27.745 47.285 31.128 1.00 15.59 85 VAL A C 1
ATOM 619 O O . VAL A 1 85 ? 27.690 48.495 31.327 1.00 14.89 85 VAL A O 1
ATOM 623 N N . ILE A 1 86 ? 26.938 46.647 30.298 1.00 15.69 86 ILE A N 1
ATOM 624 C CA . ILE A 1 86 ? 25.734 47.278 29.757 1.00 16.05 86 ILE A CA 1
ATOM 625 C C . ILE A 1 86 ? 24.456 46.712 30.416 1.00 16.03 86 ILE A C 1
ATOM 626 O O . ILE A 1 86 ? 24.196 45.500 30.305 1.00 15.96 86 ILE A O 1
ATOM 631 N N . VAL A 1 87 ? 23.679 47.573 31.107 1.00 15.95 87 VAL A N 1
ATOM 632 C CA . VAL A 1 87 ? 22.364 47.186 31.723 1.00 15.64 87 VAL A CA 1
ATOM 633 C C . VAL A 1 87 ? 21.228 47.408 30.736 1.00 15.38 87 VAL A C 1
ATOM 634 O O . VAL A 1 87 ? 21.143 48.447 30.105 1.00 15.39 87 VAL A O 1
ATOM 638 N N . ILE A 1 88 ? 20.357 46.429 30.595 1.00 15.89 88 ILE A N 1
ATOM 639 C CA . ILE A 1 88 ? 19.185 46.605 29.757 1.00 16.80 88 ILE A CA 1
ATOM 640 C C . ILE A 1 88 ? 17.941 46.186 30.512 1.00 17.68 88 ILE A C 1
ATOM 641 O O . ILE A 1 88 ? 17.723 44.987 30.786 1.00 16.42 88 ILE A O 1
ATOM 646 N N . HIS A 1 89 ? 17.160 47.207 30.872 1.00 18.67 89 HIS A N 1
ATOM 647 C CA . HIS A 1 89 ? 15.755 47.021 31.229 1.00 20.09 89 HIS A CA 1
ATOM 648 C C . HIS A 1 89 ? 14.868 47.394 30.053 1.00 21.20 89 HIS A C 1
ATOM 649 O O . HIS A 1 89 ? 15.273 48.134 29.151 1.00 22.59 89 HIS A O 1
ATOM 656 N N . HIS A 1 90 ? 13.648 46.891 30.075 1.00 21.33 90 HIS A N 1
ATOM 657 C CA . HIS A 1 90 ? 12.787 47.048 28.942 1.00 21.65 90 HIS A CA 1
ATOM 658 C C . HIS A 1 90 ? 11.412 47.475 29.391 1.00 22.94 90 HIS A C 1
ATOM 659 O O . HIS A 1 90 ? 11.024 47.413 30.562 1.00 22.65 90 HIS A O 1
ATOM 666 N N . THR A 1 91 ? 10.666 47.796 28.355 1.00 24.24 91 THR A N 1
ATOM 667 C CA . THR A 1 91 ? 9.443 48.513 28.366 1.00 23.51 91 THR A CA 1
ATOM 668 C C . THR A 1 91 ? 8.383 47.420 28.298 1.00 22.63 91 THR A C 1
ATOM 669 O O . THR A 1 91 ? 8.523 46.506 27.502 1.00 23.78 91 THR A O 1
ATOM 673 N N . ASP A 1 92 ? 7.348 47.493 29.124 1.00 22.02 92 ASP A N 1
ATOM 674 C CA . ASP A 1 92 ? 6.358 46.395 29.251 1.00 22.88 92 ASP A CA 1
ATOM 675 C C . ASP A 1 92 ? 6.974 45.231 30.040 1.00 22.75 92 ASP A C 1
ATOM 676 O O . ASP A 1 92 ? 6.692 44.048 29.767 1.00 21.71 92 ASP A O 1
ATOM 681 N N . CYS A 1 93 ? 7.819 45.582 31.015 1.00 22.49 93 CYS A N 1
ATOM 682 C CA . CYS A 1 93 ? 8.383 44.597 31.945 1.00 22.33 93 CYS A CA 1
ATOM 683 C C . CYS A 1 93 ? 7.355 44.028 32.911 1.00 21.68 93 CYS A C 1
ATOM 684 O O . CYS A 1 93 ? 6.552 44.775 33.483 1.00 22.16 93 CYS A O 1
ATOM 687 N N . GLY A 1 94 ? 7.391 42.697 33.076 1.00 20.88 94 GLY A N 1
ATOM 688 C CA . GLY A 1 94 ? 6.533 41.965 34.027 1.00 20.31 94 GLY A CA 1
ATOM 689 C C . GLY A 1 94 ? 6.699 42.406 35.466 1.00 19.54 94 GLY A C 1
ATOM 690 O O . GLY A 1 94 ? 5.839 42.186 36.287 1.00 19.12 94 GLY A O 1
ATOM 691 N N . MET A 1 95 ? 7.819 43.062 35.741 1.00 20.34 95 MET A N 1
ATOM 692 C CA . MET A 1 95 ? 8.163 43.587 37.056 1.00 19.89 95 MET A CA 1
ATOM 693 C C . MET A 1 95 ? 7.501 44.931 37.373 1.00 19.69 95 MET A C 1
ATOM 694 O O . MET A 1 95 ? 7.625 45.431 38.499 1.00 21.05 95 MET A O 1
ATOM 699 N N . LEU A 1 96 ? 6.881 45.552 36.371 1.00 18.47 96 LEU A N 1
ATOM 700 C CA . LEU A 1 96 ? 6.052 46.728 36.598 1.00 17.78 96 LEU A CA 1
ATOM 701 C C . LEU A 1 96 ? 4.690 46.303 37.185 1.00 17.83 96 LEU A C 1
ATOM 702 O O . LEU A 1 96 ? 4.027 47.073 37.852 1.00 18.01 96 LEU A O 1
ATOM 707 N N . THR A 1 97 ? 4.287 45.065 36.978 1.00 18.03 97 THR A N 1
ATOM 708 C CA . THR A 1 97 ? 2.910 44.698 37.214 1.00 18.24 97 THR A CA 1
ATOM 709 C C . THR A 1 97 ? 2.620 44.185 38.627 1.00 18.70 97 THR A C 1
ATOM 710 O O . THR A 1 97 ? 1.456 43.970 38.950 1.00 19.62 97 THR A O 1
ATOM 714 N N . PHE A 1 98 ? 3.626 43.979 39.474 1.00 18.57 98 PHE A N 1
ATOM 715 C CA . PHE A 1 98 ? 3.338 43.449 40.812 1.00 18.78 98 PHE A CA 1
ATOM 716 C C . PHE A 1 98 ? 4.286 43.872 41.946 1.00 18.52 98 PHE A C 1
ATOM 717 O O . PHE A 1 98 ? 5.307 44.546 41.745 1.00 16.58 98 PHE A O 1
ATOM 725 N N . ARG A 1 99 ? 3.895 43.452 43.148 1.00 19.27 99 ARG A N 1
ATOM 726 C CA . ARG A 1 99 ? 4.643 43.710 44.362 1.00 20.16 99 ARG A CA 1
ATOM 727 C C . ARG A 1 99 ? 4.935 42.399 45.034 1.00 18.79 99 ARG A C 1
ATOM 728 O O . ARG A 1 99 ? 4.239 41.426 44.812 1.00 17.90 99 ARG A O 1
ATOM 736 N N . SER A 1 100 ? 5.973 42.362 45.854 1.00 18.61 100 SER A N 1
ATOM 737 C CA . SER A 1 100 ? 6.479 41.069 46.354 1.00 18.60 100 SER A CA 1
ATOM 738 C C . SER A 1 100 ? 5.479 40.345 47.226 1.00 18.26 100 SER A C 1
ATOM 739 O O . SER A 1 100 ? 5.360 39.127 47.150 1.00 19.42 100 SER A O 1
ATOM 742 N N . ASP A 1 101 ? 4.762 41.098 48.048 1.00 17.79 101 ASP A N 1
ATOM 743 C CA . ASP A 1 101 ? 3.747 40.523 48.908 1.00 17.50 101 ASP A CA 1
ATOM 744 C C . ASP A 1 101 ? 2.604 39.949 48.086 1.00 16.74 101 ASP A C 1
ATOM 745 O O . ASP A 1 101 ? 2.073 38.893 48.450 1.00 17.24 101 ASP A O 1
ATOM 750 N N . GLN A 1 102 ? 2.248 40.602 46.979 1.00 15.44 102 GLN A N 1
ATOM 751 C CA . GLN A 1 102 ? 1.184 40.076 46.103 1.00 14.99 102 GLN A CA 1
ATOM 752 C C . GLN A 1 102 ? 1.587 38.733 45.546 1.00 15.14 102 GLN A C 1
ATOM 753 O O . GLN A 1 102 ? 0.778 37.788 45.543 1.00 15.30 102 GLN A O 1
ATOM 759 N N . LEU A 1 103 ? 2.840 38.646 45.083 1.00 14.80 103 LEU A N 1
ATOM 760 C CA . LEU A 1 103 ? 3.354 37.399 44.557 1.00 14.84 103 LEU A CA 1
ATOM 761 C C . LEU A 1 103 ? 3.419 36.316 45.633 1.00 14.66 103 LEU A C 1
ATOM 762 O O . LEU A 1 103 ? 3.055 35.162 45.369 1.00 14.45 103 LEU A O 1
ATOM 767 N N . HIS A 1 104 ? 3.896 36.685 46.820 1.00 14.09 104 HIS A N 1
ATOM 768 C CA . HIS A 1 104 ? 3.940 35.755 47.935 1.00 14.27 104 HIS A CA 1
ATOM 769 C C . HIS A 1 104 ? 2.589 35.090 48.160 1.00 14.91 104 HIS A C 1
ATOM 770 O O . HIS A 1 104 ? 2.494 33.857 48.166 1.00 14.19 104 HIS A O 1
ATOM 777 N N . GLY A 1 105 ? 1.558 35.926 48.337 1.00 15.71 105 GLY A N 1
ATOM 778 C CA . GLY A 1 105 ? 0.189 35.469 48.592 1.00 16.45 105 GLY A CA 1
ATOM 779 C C . GLY A 1 105 ? -0.382 34.604 47.482 1.00 17.31 105 GLY A C 1
ATOM 780 O O . GLY A 1 105 ? -1.296 33.787 47.716 1.00 17.85 105 GLY A O 1
ATOM 781 N N . LEU A 1 106 ? 0.159 34.784 46.275 1.00 17.21 106 LEU A N 1
ATOM 782 C CA . LEU A 1 106 ? -0.266 34.023 45.102 1.00 17.10 106 LEU A CA 1
ATOM 783 C C . LEU A 1 106 ? 0.273 32.620 45.155 1.00 16.92 106 LEU A C 1
ATOM 784 O O . LEU A 1 106 ? -0.477 31.655 45.159 1.00 16.82 106 LEU A O 1
ATOM 789 N N . VAL A 1 107 ? 1.591 32.532 45.231 1.00 16.48 107 VAL A N 1
ATOM 790 C CA . VAL A 1 107 ? 2.271 31.273 45.267 1.00 16.33 107 VAL A CA 1
ATOM 791 C C . VAL A 1 107 ? 1.800 30.494 46.484 1.00 16.90 107 VAL A C 1
ATOM 792 O O . VAL A 1 107 ? 1.752 29.256 46.454 1.00 16.44 107 VAL A O 1
ATOM 796 N N . LYS A 1 108 ? 1.455 31.224 47.551 1.00 17.76 108 LYS A N 1
ATOM 797 C CA . LYS A 1 108 ? 0.870 30.623 48.777 1.00 18.50 108 LYS A CA 1
ATOM 798 C C . LYS A 1 108 ? -0.423 29.855 48.516 1.00 19.21 108 LYS A C 1
ATOM 799 O O . LYS A 1 108 ? -0.685 28.826 49.136 1.00 18.40 108 LYS A O 1
ATOM 805 N N . LYS A 1 109 ? -1.202 30.368 47.573 1.00 20.88 109 LYS A N 1
ATOM 806 C CA . LYS A 1 109 ? -2.470 29.768 47.200 1.00 22.57 109 LYS A CA 1
ATOM 807 C C . LYS A 1 109 ? -2.319 28.472 46.385 1.00 22.61 109 LYS A C 1
ATOM 808 O O . LYS A 1 109 ? -3.312 27.771 46.199 1.00 22.38 109 LYS A O 1
ATOM 814 N N . ARG A 1 110 ? -1.087 28.147 45.960 1.00 23.71 110 ARG A N 1
ATOM 815 C CA . ARG A 1 110 ? -0.775 27.011 45.049 1.00 23.68 110 ARG A CA 1
ATOM 816 C C . ARG A 1 110 ? 0.220 25.996 45.610 1.00 23.48 110 ARG A C 1
ATOM 817 O O . ARG A 1 110 ? 0.762 25.193 44.863 1.00 23.55 110 ARG A O 1
ATOM 825 N N . VAL A 1 111 ? 0.510 26.069 46.903 1.00 23.74 111 VAL A N 1
ATOM 826 C CA . VAL A 1 111 ? 1.526 25.227 47.517 1.00 23.92 111 VAL A CA 1
ATOM 827 C C . VAL A 1 111 ? 1.129 25.022 48.967 1.00 24.94 111 VAL A C 1
ATOM 828 O O . VAL A 1 111 ? 0.461 25.880 49.539 1.00 23.43 111 VAL A O 1
ATOM 832 N N . ALA A 1 112 ? 1.568 23.899 49.547 1.00 27.20 112 ALA A N 1
ATOM 833 C CA . ALA A 1 112 ? 1.303 23.536 50.947 1.00 27.87 112 ALA A CA 1
ATOM 834 C C . ALA A 1 112 ? 1.898 24.518 51.972 1.00 29.74 112 ALA A C 1
ATOM 835 O O . ALA A 1 112 ? 2.927 25.136 51.735 1.00 28.14 112 ALA A O 1
ATOM 837 N N . HIS A 1 113 ? 1.238 24.622 53.125 1.00 34.77 113 HIS A N 1
ATOM 838 C CA . HIS A 1 113 ? 1.559 25.632 54.170 1.00 38.81 113 HIS A CA 1
ATOM 839 C C . HIS A 1 113 ? 3.011 25.528 54.601 1.00 32.23 113 HIS A C 1
ATOM 840 O O . HIS A 1 113 ? 3.650 26.513 54.922 1.00 31.11 113 HIS A O 1
ATOM 847 N N . GLU A 1 114 ? 3.518 24.313 54.583 1.00 28.25 114 GLU A N 1
ATOM 848 C CA . GLU A 1 114 ? 4.885 24.053 54.941 1.00 27.44 114 GLU A CA 1
ATOM 849 C C . GLU A 1 114 ? 5.930 24.770 54.057 1.00 25.76 114 GLU A C 1
ATOM 850 O O . GLU A 1 114 ? 7.104 24.763 54.373 1.00 25.05 114 GLU A O 1
ATOM 856 N N . HIS A 1 115 ? 5.514 25.403 52.969 1.00 24.39 115 HIS A N 1
ATOM 857 C CA . HIS A 1 115 ? 6.446 26.122 52.092 1.00 23.48 115 HIS A CA 1
ATOM 858 C C . HIS A 1 115 ? 6.244 27.645 52.062 1.00 20.79 115 HIS A C 1
ATOM 859 O O . HIS A 1 115 ? 6.879 28.336 51.290 1.00 19.21 115 HIS A O 1
ATOM 866 N N . PHE A 1 116 ? 5.358 28.149 52.908 1.00 19.38 116 PHE A N 1
ATOM 867 C CA . PHE A 1 116 ? 5.038 29.572 52.973 1.00 18.87 116 PHE A CA 1
ATOM 868 C C . PHE A 1 116 ? 6.275 30.374 53.398 1.00 19.76 116 PHE A C 1
ATOM 869 O O . PHE A 1 116 ? 6.603 31.422 52.817 1.00 19.83 116 PHE A O 1
ATOM 877 N N . ALA A 1 117 ? 6.958 29.853 54.409 1.00 19.72 117 ALA A N 1
ATOM 878 C CA . ALA A 1 117 ? 8.266 30.337 54.827 1.00 19.54 117 ALA A CA 1
ATOM 879 C C . ALA A 1 117 ? 9.240 30.571 53.664 1.00 19.55 117 ALA A C 1
ATOM 880 O O . ALA A 1 117 ? 10.015 31.555 53.673 1.00 20.96 117 ALA A O 1
ATOM 882 N N . ALA A 1 118 ? 9.234 29.654 52.693 1.00 18.43 118 ALA A N 1
ATOM 883 C CA . ALA A 1 118 ? 10.170 29.716 51.574 1.00 17.12 118 ALA A CA 1
ATOM 884 C C . ALA A 1 118 ? 9.765 30.863 50.645 1.00 16.89 118 ALA A C 1
ATOM 885 O O . ALA A 1 118 ? 10.571 31.756 50.363 1.00 16.65 118 ALA A O 1
ATOM 887 N N . VAL A 1 119 ? 8.492 30.871 50.227 1.00 16.45 119 VAL A N 1
ATOM 888 C CA . VAL A 1 119 ? 7.970 31.924 49.319 1.00 15.70 119 VAL A CA 1
ATOM 889 C C . VAL A 1 119 ? 8.275 33.296 49.898 1.00 14.30 119 VAL A C 1
ATOM 890 O O . VAL A 1 119 ? 8.687 34.192 49.174 1.00 13.86 119 VAL A O 1
ATOM 894 N N . ASP A 1 120 ? 8.080 33.425 51.213 1.00 13.32 120 ASP A N 1
ATOM 895 C CA . ASP A 1 120 ? 8.183 34.686 51.943 1.00 12.62 120 ASP A CA 1
ATOM 896 C C . ASP A 1 120 ? 9.598 35.222 51.999 1.00 12.67 120 ASP A C 1
ATOM 897 O O . ASP A 1 120 ? 9.793 36.399 52.282 1.00 12.30 120 ASP A O 1
ATOM 902 N N . SER A 1 121 ? 10.578 34.368 51.720 1.00 13.27 121 SER A N 1
ATOM 903 C CA . SER A 1 121 ? 11.980 34.778 51.654 1.00 14.02 121 SER A CA 1
ATOM 904 C C . SER A 1 121 ? 12.484 35.302 50.304 1.00 14.69 121 SER A C 1
ATOM 905 O O . SER A 1 121 ? 13.633 35.699 50.194 1.00 14.48 121 SER A O 1
ATOM 908 N N . LEU A 1 122 ? 11.637 35.312 49.284 1.00 16.35 122 LEU A N 1
ATOM 909 C CA . LEU A 1 122 ? 12.000 35.902 47.968 1.00 17.72 122 LEU A CA 1
ATOM 910 C C . LEU A 1 122 ? 11.768 37.407 47.854 1.00 17.05 122 LEU A C 1
ATOM 911 O O . LEU A 1 122 ? 10.625 37.861 47.830 1.00 17.24 122 LEU A O 1
ATOM 916 N N . ALA A 1 123 ? 12.835 38.182 47.762 1.00 16.22 123 ALA A N 1
ATOM 917 C CA . ALA A 1 123 ? 12.676 39.559 47.365 1.00 15.39 123 ALA A CA 1
ATOM 918 C C . ALA A 1 123 ? 12.558 39.482 45.855 1.00 15.45 123 ALA A C 1
ATOM 919 O O . ALA A 1 123 ? 13.505 39.030 45.180 1.00 15.95 123 ALA A O 1
ATOM 921 N N . CYS A 1 124 ? 11.403 39.891 45.326 1.00 14.97 124 CYS A N 1
ATOM 922 C CA . CYS A 1 124 ? 11.174 39.851 43.890 1.00 14.92 124 CYS A CA 1
ATOM 923 C C . CYS A 1 124 ? 11.917 40.919 43.105 1.00 14.88 124 CYS A C 1
ATOM 924 O O . CYS A 1 124 ? 12.225 40.699 41.937 1.00 15.56 124 CYS A O 1
ATOM 927 N N . LEU A 1 125 ? 12.201 42.068 43.728 1.00 14.25 125 LEU A N 1
ATOM 928 C CA . LEU A 1 125 ? 12.939 43.147 43.064 1.00 13.48 125 LEU A CA 1
ATOM 929 C C . LEU A 1 125 ? 12.115 43.846 41.933 1.00 13.83 125 LEU A C 1
ATOM 930 O O . LEU A 1 125 ? 12.667 44.318 40.940 1.00 13.45 125 LEU A O 1
ATOM 935 N N . GLU A 1 126 ? 10.794 43.941 42.126 1.00 14.24 126 GLU A N 1
ATOM 936 C CA . GLU A 1 126 ? 9.889 44.728 41.280 1.00 14.00 126 GLU A CA 1
ATOM 937 C C . GLU A 1 126 ? 10.285 46.213 41.230 1.00 13.94 126 GLU A C 1
ATOM 938 O O . GLU A 1 126 ? 11.062 46.705 42.047 1.00 13.20 126 GLU A O 1
ATOM 944 N N . PHE A 1 127 ? 9.774 46.912 40.230 1.00 14.36 127 PHE A N 1
ATOM 945 C CA . PHE A 1 127 ? 9.984 48.342 40.126 1.00 14.71 127 PHE A CA 1
ATOM 946 C C . PHE A 1 127 ? 8.772 49.011 39.516 1.00 15.33 127 PHE A C 1
ATOM 947 O O . PHE A 1 127 ? 8.032 48.401 38.736 1.00 15.45 127 PHE A O 1
ATOM 955 N N . PRO A 1 128 ? 8.551 50.276 39.892 1.00 16.05 128 PRO A N 1
ATOM 956 C CA . PRO A 1 128 ? 7.435 50.997 39.344 1.00 15.94 128 PRO A CA 1
ATOM 957 C C . PRO A 1 128 ? 7.797 51.747 38.044 1.00 16.27 128 PRO A C 1
ATOM 958 O O . PRO A 1 128 ? 6.918 52.109 37.289 1.00 15.93 128 PRO A O 1
ATOM 962 N N . ASP A 1 129 ? 9.069 52.000 37.783 1.00 17.45 129 ASP A N 1
ATOM 963 C CA . ASP A 1 129 ? 9.442 52.829 36.635 1.00 18.38 129 ASP A CA 1
ATOM 964 C C . ASP A 1 129 ? 10.615 52.192 35.907 1.00 17.98 129 ASP A C 1
ATOM 965 O O . ASP A 1 129 ? 11.613 51.803 36.548 1.00 17.38 129 ASP A O 1
ATOM 970 N N . VAL A 1 130 ? 10.503 52.117 34.577 1.00 16.92 130 VAL A N 1
ATOM 971 C CA . VAL A 1 130 ? 11.508 51.430 33.784 1.00 16.02 130 VAL A CA 1
ATOM 972 C C . VAL A 1 130 ? 12.801 52.194 33.808 1.00 16.42 130 VAL A C 1
ATOM 973 O O . VAL A 1 130 ? 13.851 51.613 33.979 1.00 16.99 130 VAL A O 1
ATOM 977 N N . ASP A 1 131 ? 12.740 53.501 33.632 1.00 17.16 131 ASP A N 1
ATOM 978 C CA . ASP A 1 131 ? 13.966 54.281 33.530 1.00 17.53 131 ASP A CA 1
ATOM 979 C C . ASP A 1 131 ? 14.657 54.486 34.891 1.00 18.09 131 ASP A C 1
ATOM 980 O O . ASP A 1 131 ? 15.882 54.300 35.028 1.00 17.95 131 ASP A O 1
ATOM 985 N N . GLU A 1 132 ? 13.875 54.820 35.912 1.00 19.15 132 GLU A N 1
ATOM 986 C CA . GLU A 1 132 ? 14.437 54.904 37.276 1.00 20.15 132 GLU A CA 1
ATOM 987 C C . GLU A 1 132 ? 15.083 53.575 37.715 1.00 18.56 132 GLU A C 1
ATOM 988 O O . GLU A 1 132 ? 16.061 53.600 38.449 1.00 17.61 132 GLU A O 1
ATOM 994 N N . SER A 1 133 ? 14.554 52.435 37.258 1.00 17.07 133 SER A N 1
ATOM 995 C CA . SER A 1 133 ? 15.132 51.155 37.641 1.00 16.03 133 SER A CA 1
ATOM 996 C C . SER A 1 133 ? 16.487 50.981 36.976 1.00 15.56 133 SER A C 1
ATOM 997 O O . SER A 1 133 ? 17.396 50.335 37.553 1.00 14.61 133 SER A O 1
ATOM 1000 N N . ILE A 1 134 ? 16.619 51.590 35.788 1.00 15.31 134 ILE A N 1
ATOM 1001 C CA . ILE A 1 134 ? 17.875 51.574 35.041 1.00 14.99 134 ILE A CA 1
ATOM 1002 C C . ILE A 1 134 ? 18.868 52.487 35.717 1.00 15.04 134 ILE A C 1
ATOM 1003 O O . ILE A 1 134 ? 19.967 52.050 36.071 1.00 14.85 134 ILE A O 1
ATOM 1008 N N . LYS A 1 135 ? 18.470 53.734 35.929 1.00 15.45 135 LYS A N 1
ATOM 1009 C CA . LYS A 1 135 ? 19.303 54.671 36.690 1.00 16.07 135 LYS A C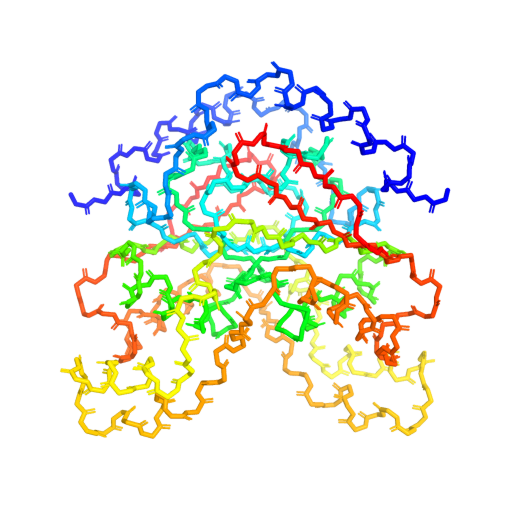A 1
ATOM 1010 C C . LYS A 1 135 ? 19.781 54.055 38.004 1.00 15.53 135 LYS A C 1
ATOM 1011 O O . LYS A 1 135 ? 20.973 54.039 38.285 1.00 15.37 135 LYS A O 1
ATOM 1017 N N . GLU A 1 136 ? 18.843 53.540 38.793 1.00 15.42 136 GLU A N 1
ATOM 1018 C CA . GLU A 1 136 ? 19.143 52.896 40.076 1.00 15.23 136 GLU A CA 1
ATOM 1019 C C . GLU A 1 136 ? 20.113 51.741 39.921 1.00 14.93 136 GLU A C 1
ATOM 1020 O O . GLU A 1 136 ? 21.112 51.677 40.633 1.00 14.70 136 GLU A O 1
ATOM 1026 N N . ASP A 1 137 ? 19.850 50.831 38.990 1.00 14.70 137 ASP A N 1
ATOM 1027 C CA . ASP A 1 137 ? 20.812 49.724 38.767 1.00 14.31 137 ASP A CA 1
ATOM 1028 C C . ASP A 1 137 ? 22.196 50.162 38.263 1.00 13.66 137 ASP A C 1
ATOM 1029 O O . ASP A 1 137 ? 23.200 49.639 38.680 1.00 13.39 137 ASP A O 1
ATOM 1034 N N . VAL A 1 138 ? 22.253 51.110 37.359 1.00 13.65 138 VAL A N 1
ATOM 1035 C CA . VAL A 1 138 ? 23.541 51.599 36.901 1.00 13.91 138 VAL A CA 1
ATOM 1036 C C . VAL A 1 138 ? 24.350 52.168 38.080 1.00 14.63 138 VAL A C 1
ATOM 1037 O O . VAL A 1 138 ? 25.489 51.741 38.349 1.00 14.76 138 VAL A O 1
ATOM 1041 N N . ALA A 1 139 ? 23.752 53.140 38.769 1.00 15.13 139 ALA A N 1
ATOM 1042 C CA . ALA A 1 139 ? 24.361 53.801 39.933 1.00 15.38 139 ALA A CA 1
ATOM 1043 C C . ALA A 1 139 ? 24.901 52.794 40.939 1.00 15.77 139 ALA A C 1
ATOM 1044 O O . ALA A 1 139 ? 26.060 52.879 41.374 1.00 16.85 139 ALA A O 1
ATOM 1046 N N . PHE A 1 140 ? 24.018 51.878 41.335 1.00 15.24 140 PHE A N 1
ATOM 1047 C CA . PHE A 1 140 ? 24.334 50.807 42.256 1.00 14.88 140 PHE A CA 1
ATOM 1048 C C . PHE A 1 140 ? 25.659 50.159 41.883 1.00 15.55 140 PHE A C 1
ATOM 1049 O O . PHE A 1 140 ? 26.548 50.014 42.733 1.00 16.25 140 PHE A O 1
ATOM 1057 N N . LEU A 1 141 ? 25.783 49.785 40.612 1.00 15.78 141 LEU A N 1
ATOM 1058 C CA . LEU A 1 141 ? 26.951 49.058 40.130 1.00 16.22 141 LEU A CA 1
ATOM 1059 C C . LEU A 1 141 ? 28.144 49.992 40.063 1.00 17.14 141 LEU A C 1
ATOM 1060 O O . LEU A 1 141 ? 29.261 49.607 40.366 1.00 17.20 141 LEU A O 1
ATOM 1065 N N . LYS A 1 142 ? 27.882 51.233 39.669 1.00 18.36 142 LYS A N 1
ATOM 1066 C CA . LYS A 1 142 ? 28.899 52.262 39.638 1.00 18.90 142 LYS A CA 1
ATOM 1067 C C . LYS A 1 142 ? 29.469 52.542 40.990 1.00 19.64 142 LYS A C 1
ATOM 1068 O O . LYS A 1 142 ? 30.496 53.183 41.069 1.00 20.71 142 LYS A O 1
ATOM 1074 N N . ASN A 1 143 ? 28.805 52.129 42.063 1.00 20.57 143 ASN A N 1
ATOM 1075 C CA . ASN A 1 143 ? 29.386 52.330 43.382 1.00 21.64 143 ASN A CA 1
ATOM 1076 C C . ASN A 1 143 ? 29.640 51.071 44.152 1.00 19.47 143 ASN A C 1
ATOM 1077 O O . ASN A 1 143 ? 30.166 51.110 45.249 1.00 18.61 143 ASN A O 1
ATOM 1082 N N . HIS A 1 144 ? 29.352 49.934 43.548 1.00 17.82 144 HIS A N 1
ATOM 1083 C CA . HIS A 1 144 ? 29.498 48.729 44.277 1.00 17.26 144 HIS A CA 1
ATOM 1084 C C . HIS A 1 144 ? 30.977 48.388 44.398 1.00 17.17 144 HIS A C 1
ATOM 1085 O O . HIS A 1 144 ? 31.650 48.196 43.378 1.00 16.26 144 HIS A O 1
ATOM 1092 N N . PRO A 1 145 ? 31.484 48.306 45.653 1.00 16.71 145 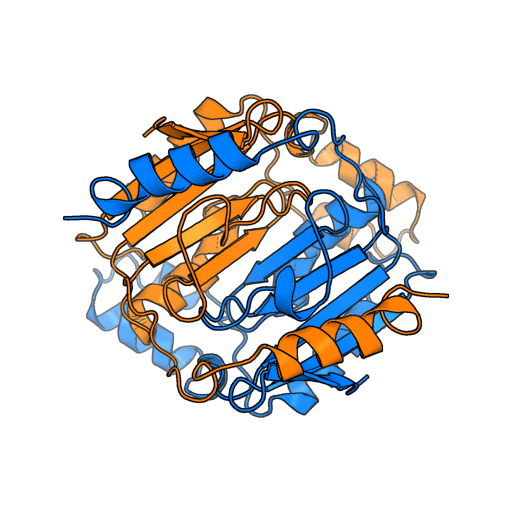PRO A N 1
ATOM 1093 C CA . PRO A 1 145 ? 32.912 48.132 45.895 1.00 16.06 145 PRO A CA 1
ATOM 1094 C C . PRO A 1 145 ? 33.471 46.822 45.336 1.00 15.79 145 PRO A C 1
ATOM 1095 O O . PRO A 1 145 ? 34.667 46.748 45.042 1.00 16.68 145 PRO A O 1
ATOM 1099 N N . LEU A 1 146 ? 32.621 45.804 45.206 1.00 14.77 146 LEU A N 1
ATOM 1100 C CA . LEU A 1 146 ? 32.984 44.544 44.552 1.00 14.25 146 LEU A CA 1
ATOM 1101 C C . LEU A 1 146 ? 33.043 44.575 43.030 1.00 14.55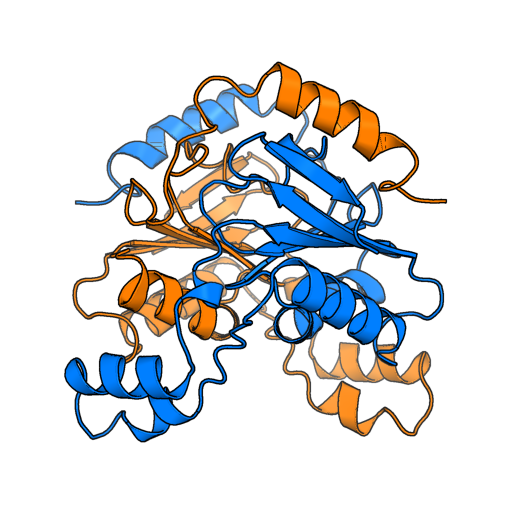 146 LEU A C 1
ATOM 1102 O O . LEU A 1 146 ? 33.371 43.576 42.433 1.00 14.42 146 LEU A O 1
ATOM 1107 N N . ILE A 1 147 ? 32.688 45.698 42.414 1.00 15.82 147 ILE A N 1
ATOM 1108 C CA . ILE A 1 147 ? 32.855 45.921 40.975 1.00 16.59 147 ILE A CA 1
ATOM 1109 C C . ILE A 1 147 ? 34.104 46.750 40.825 1.00 18.02 147 ILE A C 1
ATOM 1110 O O . ILE A 1 147 ? 34.361 47.633 41.635 1.00 18.13 147 ILE A O 1
ATOM 1115 N N . LEU A 1 148 ? 34.885 46.473 39.794 1.00 19.74 148 LEU A N 1
ATOM 1116 C CA . LEU A 1 148 ? 36.164 47.143 39.657 1.00 21.64 148 LEU A CA 1
ATOM 1117 C C . LEU A 1 148 ? 35.992 48.623 39.360 1.00 23.26 148 LEU A C 1
ATOM 1118 O O . LEU A 1 148 ? 35.112 49.018 38.607 1.00 24.36 148 LEU A O 1
ATOM 1123 N N . PRO A 1 149 ? 36.848 49.451 39.950 1.00 25.17 149 PRO A N 1
ATOM 1124 C CA . PRO A 1 149 ? 36.713 50.912 39.820 1.00 25.51 149 PRO A CA 1
ATOM 1125 C C . PRO A 1 149 ? 36.839 51.466 38.366 1.00 24.64 149 PRO A C 1
ATOM 1126 O O . PRO A 1 149 ? 36.287 52.529 38.038 1.00 22.30 149 PRO A O 1
ATOM 1130 N N . GLU A 1 150 ? 37.544 50.742 37.499 1.00 23.94 150 GLU A N 1
ATOM 1131 C CA . GLU A 1 150 ? 37.709 51.181 36.108 1.00 23.02 150 GLU A CA 1
ATOM 1132 C C . GLU A 1 150 ? 36.529 50.779 35.188 1.00 22.06 150 GLU A C 1
ATOM 1133 O O . GLU A 1 150 ? 36.527 51.093 34.004 1.00 22.87 150 GLU A O 1
ATOM 1139 N N . THR A 1 151 ? 35.526 50.089 35.714 1.00 21.05 151 THR A N 1
ATOM 1140 C CA . THR A 1 151 ? 34.485 49.541 34.857 1.00 20.55 151 THR A CA 1
ATOM 1141 C C . THR A 1 151 ? 33.668 50.651 34.198 1.00 19.66 151 THR A C 1
ATOM 1142 O O . THR A 1 151 ? 33.235 51.576 34.873 1.00 18.80 151 THR A O 1
ATOM 1146 N N . VAL A 1 152 ? 33.487 50.570 32.878 1.00 19.30 152 VAL A N 1
ATOM 1147 C CA . VAL A 1 152 ? 32.511 51.466 32.204 1.00 18.88 152 VAL A CA 1
ATOM 1148 C C . VAL A 1 152 ? 31.174 50.810 32.351 1.00 17.51 152 VAL A C 1
ATOM 1149 O O . VAL A 1 152 ? 31.042 49.602 32.133 1.00 17.21 152 VAL A O 1
ATOM 1153 N N . ILE A 1 153 ? 30.193 51.610 32.727 1.00 16.91 153 ILE A N 1
ATOM 1154 C CA . ILE A 1 153 ? 28.861 51.096 33.010 1.00 17.21 153 ILE A CA 1
ATOM 1155 C C . ILE A 1 153 ? 27.836 52.019 32.351 1.00 17.00 153 ILE A C 1
ATOM 1156 O O . ILE A 1 153 ? 27.905 53.241 32.505 1.00 16.73 153 ILE A O 1
ATOM 1161 N N . SER A 1 154 ? 26.889 51.413 31.642 1.00 16.93 154 SER A N 1
ATOM 1162 C CA . SER A 1 154 ? 25.835 52.134 30.961 1.00 17.20 154 SER A CA 1
ATOM 1163 C C . SER A 1 154 ? 24.545 51.347 31.055 1.00 16.91 154 SER A C 1
ATOM 1164 O O . SER A 1 154 ? 24.548 50.151 31.276 1.00 16.49 154 SER A O 1
ATOM 1167 N N . GLY A 1 155 ? 23.436 52.052 30.897 1.00 17.49 155 GLY A N 1
ATOM 1168 C CA . GLY A 1 155 ? 22.110 51.477 31.050 1.00 17.28 155 GLY A CA 1
ATOM 1169 C C . GLY A 1 155 ? 21.168 51.960 29.961 1.00 17.66 155 GLY A C 1
ATOM 1170 O O . GLY A 1 155 ? 21.102 53.176 29.647 1.00 17.13 155 GLY A O 1
ATOM 1171 N N . TYR A 1 156 ? 20.437 50.998 29.400 1.00 17.45 156 TYR A N 1
ATOM 1172 C CA . TYR A 1 156 ? 19.594 51.219 28.251 1.00 17.80 156 TYR A CA 1
ATOM 1173 C C . TYR A 1 156 ? 18.221 50.650 28.499 1.00 18.10 156 TYR A C 1
ATOM 1174 O O . TYR A 1 156 ? 18.086 49.588 29.115 1.00 18.63 156 TYR A O 1
ATOM 1183 N N . ARG A 1 157 ? 17.214 51.390 28.030 1.00 18.16 157 ARG A N 1
ATOM 1184 C CA . ARG A 1 157 ? 15.843 50.932 27.927 1.00 17.62 157 ARG A CA 1
ATOM 1185 C C . ARG A 1 157 ? 15.687 50.278 26.584 1.00 16.87 157 ARG A C 1
ATOM 1186 O O . ARG A 1 157 ? 15.653 50.961 25.561 1.00 16.99 157 ARG A O 1
ATOM 1194 N N . TYR A 1 158 ? 15.577 48.965 26.571 1.00 16.30 158 TYR A N 1
ATOM 1195 C CA . TYR A 1 158 ? 15.092 48.298 25.381 1.00 16.59 158 TYR A CA 1
ATOM 1196 C C . TYR A 1 158 ? 13.605 48.581 25.193 1.00 17.09 158 TYR A C 1
ATOM 1197 O O . TYR A 1 158 ? 12.823 48.324 26.102 1.00 18.22 158 TYR A O 1
ATOM 1206 N N . GLU A 1 159 ? 13.219 49.111 24.028 1.00 17.03 159 GLU A N 1
ATOM 1207 C CA . GLU A 1 159 ? 11.812 49.275 23.685 1.00 17.45 159 GLU A CA 1
ATOM 1208 C C . GLU A 1 159 ? 11.270 48.102 22.887 1.00 18.03 159 GLU A C 1
ATOM 1209 O O . GLU A 1 159 ? 11.654 47.895 21.762 1.00 17.79 159 GLU A O 1
ATOM 1215 N N . VAL A 1 160 ? 10.350 47.347 23.482 1.00 19.71 160 VAL A N 1
ATOM 1216 C CA . VAL A 1 160 ? 9.780 46.142 22.858 1.00 20.07 160 VAL A CA 1
ATOM 1217 C C . VAL A 1 160 ? 8.918 46.470 21.654 1.00 21.85 160 VAL A C 1
ATOM 1218 O O . VAL A 1 160 ? 8.614 45.590 20.851 1.00 20.69 160 VAL A O 1
ATOM 1222 N N . GLU A 1 161 ? 8.515 47.736 21.561 1.00 25.50 161 GLU A N 1
ATOM 1223 C CA . GLU A 1 161 ? 7.719 48.246 20.444 1.00 28.37 161 GLU A CA 1
ATOM 1224 C C . GLU A 1 161 ? 8.612 48.529 19.227 1.00 28.66 161 GLU A C 1
ATOM 1225 O O . GLU A 1 161 ? 8.350 48.036 18.147 1.00 30.24 161 GLU A O 1
ATOM 1231 N N . THR A 1 162 ? 9.676 49.302 19.409 1.00 28.94 162 THR A N 1
ATOM 1232 C CA . THR A 1 162 ? 10.559 49.662 18.306 1.00 28.47 162 THR A CA 1
ATOM 1233 C C . THR A 1 162 ? 11.725 48.709 18.100 1.00 27.90 162 THR A C 1
ATOM 1234 O O . THR A 1 162 ? 12.200 48.547 16.980 1.00 29.65 162 THR A O 1
ATOM 1238 N N . GLY A 1 163 ? 12.177 48.071 19.172 1.00 27.82 163 GLY A N 1
ATOM 1239 C CA . GLY A 1 163 ? 13.422 47.278 19.165 1.00 27.72 163 GLY A CA 1
ATOM 1240 C C . GLY A 1 163 ? 14.662 48.135 19.443 1.00 26.89 163 GLY A C 1
ATOM 1241 O O . GLY A 1 163 ? 15.787 47.685 19.255 1.00 24.67 163 GLY A O 1
ATOM 1242 N N . LYS A 1 164 ? 14.443 49.371 19.887 1.00 28.16 164 LYS A N 1
ATOM 1243 C CA . LYS A 1 164 ? 15.512 50.355 20.051 1.00 30.26 164 LYS A CA 1
ATOM 1244 C C . LYS A 1 164 ? 16.054 50.250 21.467 1.00 26.90 164 LYS A C 1
ATOM 1245 O O . LYS A 1 164 ? 15.318 49.973 22.410 1.00 24.77 164 LYS A O 1
ATOM 1251 N N . LEU A 1 165 ? 17.354 50.461 21.601 1.00 24.59 165 LEU A N 1
ATOM 1252 C CA . LEU A 1 165 ? 17.991 50.530 22.902 1.00 22.82 165 LEU A CA 1
ATOM 1253 C C . LEU A 1 165 ? 18.251 51.994 23.070 1.00 21.33 165 LEU A C 1
ATOM 1254 O O . LEU A 1 165 ? 18.849 52.592 22.213 1.00 21.51 165 LEU A O 1
ATOM 1259 N N . VAL A 1 166 ? 17.761 52.576 24.145 1.00 20.45 166 VAL A N 1
ATOM 1260 C CA . VAL A 1 166 ? 17.802 54.010 24.302 1.00 20.91 166 VAL A CA 1
ATOM 1261 C C . VAL A 1 166 ? 18.617 54.371 25.532 1.00 20.63 166 VAL A C 1
ATOM 1262 O O . VAL A 1 166 ? 18.225 54.066 26.653 1.00 20.03 166 VAL A O 1
ATOM 1266 N N . LYS A 1 167 ? 19.732 55.051 25.315 1.00 20.63 167 LYS A N 1
ATOM 1267 C CA . LYS A 1 167 ? 20.646 55.409 26.399 1.00 21.36 167 LYS A CA 1
ATOM 1268 C C . LYS A 1 167 ? 19.967 56.186 27.542 1.00 20.37 167 LYS A C 1
ATOM 1269 O O . LYS A 1 167 ? 19.453 57.270 27.307 1.00 20.19 167 LYS A O 1
ATOM 1275 N N . ILE A 1 168 ? 19.956 55.608 28.749 1.00 19.31 168 ILE A N 1
ATOM 1276 C CA . ILE A 1 168 ? 19.348 56.223 29.940 1.00 18.72 168 ILE A CA 1
ATOM 1277 C C . ILE A 1 168 ? 20.405 56.673 30.955 1.00 19.20 168 ILE A C 1
ATOM 1278 O O . ILE A 1 168 ? 20.241 57.701 31.625 1.00 18.53 168 ILE A O 1
ATOM 1283 N N . ALA A 1 169 ? 21.460 55.867 31.109 1.00 20.42 169 ALA A N 1
ATOM 1284 C CA . ALA A 1 169 ? 22.647 56.252 31.903 1.00 19.28 169 ALA A CA 1
ATOM 1285 C C . ALA A 1 169 ? 23.879 55.483 31.452 1.00 18.01 169 ALA A C 1
ATOM 1286 O O . ALA A 1 169 ? 24.894 55.549 32.123 1.00 17.26 169 ALA A O 1
ATOM 1288 N N . MET B 1 1 ? 37.210 53.445 24.314 1.00 60.19 1 MET B N 1
ATOM 1289 C CA . MET B 1 1 ? 36.365 53.633 25.535 1.00 59.00 1 MET B CA 1
ATOM 1290 C C . MET B 1 1 ? 35.464 52.402 25.823 1.00 51.24 1 MET B C 1
ATOM 1291 O O . MET B 1 1 ? 35.692 51.713 26.823 1.00 48.24 1 MET B O 1
ATOM 1296 N N . SER B 1 2 ? 34.488 52.096 24.957 1.00 41.52 2 SER B N 1
ATOM 1297 C CA . SER B 1 2 ? 33.472 51.094 25.286 1.00 34.34 2 SER B CA 1
ATOM 1298 C C . SER B 1 2 ? 32.776 50.536 24.070 1.00 29.32 2 SER B C 1
ATOM 1299 O O . SER B 1 2 ? 32.772 51.135 23.018 1.00 25.81 2 SER B O 1
ATOM 1302 N N . TYR B 1 3 ? 32.189 49.361 24.227 1.00 27.28 3 TYR B N 1
ATOM 1303 C CA . TYR B 1 3 ? 31.378 48.780 23.179 1.00 26.62 3 TYR B CA 1
ATOM 1304 C C . TYR B 1 3 ? 30.106 49.612 23.014 1.00 28.44 3 TYR B C 1
ATOM 1305 O O . TYR B 1 3 ? 29.567 49.764 21.900 1.00 28.52 3 TYR B O 1
ATOM 1314 N N . ALA B 1 4 ? 29.640 50.159 24.134 1.00 28.99 4 ALA B N 1
ATOM 1315 C CA . ALA B 1 4 ? 28.385 50.898 24.177 1.00 30.07 4 ALA B CA 1
ATOM 1316 C C . ALA B 1 4 ? 28.428 52.153 23.312 1.00 30.39 4 ALA B C 1
ATOM 1317 O O . ALA B 1 4 ? 27.475 52.425 22.583 1.00 28.67 4 ALA B O 1
ATOM 1319 N N . GLU B 1 5 ? 29.529 52.908 23.417 1.00 32.33 5 GLU B N 1
ATOM 1320 C CA . GLU B 1 5 ? 29.734 54.132 22.635 1.00 33.59 5 GLU B CA 1
ATOM 1321 C C . GLU B 1 5 ? 30.094 53.783 21.179 1.00 32.72 5 GLU B C 1
ATOM 1322 O O . GLU B 1 5 ? 29.419 54.242 20.249 1.00 30.55 5 GLU B O 1
ATOM 1328 N N . GLN B 1 6 ? 31.090 52.915 20.976 1.00 32.61 6 GLN B N 1
ATOM 1329 C CA . GLN B 1 6 ? 31.624 52.672 19.609 1.00 33.48 6 GLN B CA 1
ATOM 1330 C C . GLN B 1 6 ? 30.758 51.819 18.697 1.00 30.31 6 GLN B C 1
ATOM 1331 O O . GLN B 1 6 ? 30.398 52.250 17.610 1.00 29.97 6 GLN B O 1
ATOM 1337 N N . SER B 1 7 ? 30.420 50.614 19.121 1.00 26.95 7 SER B N 1
ATOM 1338 C CA . SER B 1 7 ? 29.810 49.679 18.195 1.00 25.07 7 SER B CA 1
ATOM 1339 C C . SER B 1 7 ? 28.295 49.536 18.313 1.00 24.44 7 SER B C 1
ATOM 1340 O O . SER B 1 7 ? 27.656 49.128 17.350 1.00 23.89 7 SER B O 1
ATOM 1343 N N . LEU B 1 8 ? 27.711 49.860 19.466 1.00 24.69 8 LEU B N 1
ATOM 1344 C CA . LEU B 1 8 ? 26.286 49.536 19.719 1.00 24.36 8 LEU B CA 1
ATOM 1345 C C . LEU B 1 8 ? 25.281 50.380 18.918 1.00 23.11 8 LEU B C 1
ATOM 1346 O O . LEU B 1 8 ? 24.242 49.861 18.496 1.00 22.38 8 LEU B O 1
ATOM 1351 N N . PRO B 1 9 ? 25.571 51.677 18.715 1.00 23.35 9 PRO B N 1
ATOM 1352 C CA . PRO B 1 9 ? 24.572 52.509 18.063 1.00 23.78 9 PRO B CA 1
ATOM 1353 C C . PRO B 1 9 ? 24.193 52.059 16.667 1.00 24.73 9 PRO B C 1
ATOM 1354 O O . PRO B 1 9 ? 23.009 52.084 16.343 1.00 27.26 9 PRO B O 1
ATOM 1358 N N . ALA B 1 10 ? 25.164 51.637 15.862 1.00 23.95 10 ALA B N 1
ATOM 1359 C CA . ALA B 1 10 ? 24.865 51.165 14.508 1.00 22.84 10 ALA B CA 1
ATOM 1360 C C . ALA B 1 10 ? 24.284 49.764 14.519 1.00 22.17 10 ALA B C 1
ATOM 1361 O O . ALA B 1 10 ? 23.476 49.415 13.666 1.00 22.90 10 ALA B O 1
ATOM 1363 N N . ALA B 1 11 ? 24.721 48.951 15.474 1.00 21.82 11 ALA B N 1
ATOM 1364 C CA . ALA B 1 11 ? 24.323 47.536 15.555 1.00 20.93 11 ALA B CA 1
ATOM 1365 C C . ALA B 1 11 ? 22.858 47.423 15.873 1.00 20.72 11 ALA B C 1
ATOM 1366 O O . ALA B 1 11 ? 22.194 46.530 15.395 1.00 19.16 11 ALA B O 1
ATOM 1368 N N . ASN B 1 12 ? 22.374 48.331 16.714 1.00 21.49 12 ASN B N 1
ATOM 1369 C CA . ASN B 1 12 ? 20.965 48.364 17.051 1.00 22.26 12 ASN B CA 1
ATOM 1370 C C . ASN B 1 12 ? 20.174 48.982 15.907 1.00 22.17 12 ASN B C 1
ATOM 1371 O O . ASN B 1 12 ? 19.133 48.460 15.538 1.00 21.34 12 ASN B O 1
ATOM 1376 N N . GLU B 1 13 ? 20.680 50.085 15.347 1.00 23.30 13 GLU B N 1
ATOM 1377 C CA . GLU B 1 13 ? 20.089 50.672 14.143 1.00 23.29 13 GLU B CA 1
ATOM 1378 C C . GLU B 1 13 ? 19.770 49.537 13.180 1.00 21.69 13 GLU B C 1
ATOM 1379 O O . GLU B 1 13 ? 18.649 49.430 12.681 1.00 21.39 13 GLU B O 1
ATOM 1385 N N . ALA B 1 14 ? 20.735 48.664 12.941 1.00 20.33 14 ALA B N 1
ATOM 1386 C CA . ALA B 1 14 ? 20.490 47.548 12.038 1.00 20.12 14 ALA B CA 1
ATOM 1387 C C . ALA B 1 14 ? 19.364 46.651 12.558 1.00 19.24 14 ALA B C 1
ATOM 1388 O O . ALA B 1 14 ? 18.451 46.318 11.805 1.00 19.83 14 ALA B O 1
ATOM 1390 N N . TYR B 1 15 ? 19.436 46.264 13.831 1.00 17.95 15 TYR B N 1
ATOM 1391 C CA . TYR B 1 15 ? 18.451 45.361 14.429 1.00 17.56 15 TYR B CA 1
ATOM 1392 C C . TYR B 1 15 ? 17.046 45.936 14.320 1.00 18.07 15 TYR B C 1
ATOM 1393 O O . TYR B 1 15 ? 16.084 45.198 14.119 1.00 17.24 15 TYR B O 1
ATOM 1402 N N . VAL B 1 16 ? 16.959 47.260 14.477 1.00 19.14 16 VAL B N 1
ATOM 1403 C CA . VAL B 1 16 ? 15.724 48.015 14.339 1.00 19.81 16 VAL B CA 1
ATOM 1404 C C . VAL B 1 16 ? 15.274 48.040 12.885 1.00 21.46 16 VAL B C 1
ATOM 1405 O O . VAL B 1 16 ? 14.096 47.817 12.611 1.00 22.04 16 VAL B O 1
ATOM 1409 N N . ALA B 1 17 ? 16.198 48.335 11.960 1.00 22.85 17 ALA B N 1
ATOM 1410 C CA . ALA B 1 17 ? 15.882 48.314 10.529 1.00 22.87 17 ALA B CA 1
ATOM 1411 C C . ALA B 1 17 ? 15.370 46.913 10.123 1.00 24.72 17 ALA B C 1
ATOM 1412 O O . ALA B 1 17 ? 14.438 46.804 9.348 1.00 26.10 17 ALA B O 1
ATOM 1414 N N . ALA B 1 18 ? 15.938 45.847 10.688 1.00 26.36 18 ALA B N 1
ATOM 1415 C CA . ALA B 1 18 ? 15.440 44.463 10.470 1.00 26.39 18 ALA B CA 1
ATOM 1416 C C . ALA B 1 18 ? 14.224 44.070 11.343 1.00 27.76 18 ALA B C 1
ATOM 1417 O O . ALA B 1 18 ? 13.685 42.966 11.197 1.00 25.34 18 ALA B O 1
ATOM 1419 N N . PHE B 1 19 ? 13.781 44.970 12.219 1.00 31.20 19 PHE B N 1
ATOM 1420 C CA . PHE B 1 19 ? 12.770 44.645 13.227 1.00 37.17 19 PHE B CA 1
ATOM 1421 C C . PHE B 1 19 ? 11.460 44.560 12.465 1.00 41.57 19 PHE B C 1
ATOM 1422 O O . PHE B 1 19 ? 10.932 45.590 12.046 1.00 47.59 19 PHE B O 1
ATOM 1430 N N . GLY B 1 20 ? 10.940 43.373 12.205 1.00 42.20 20 GLY B N 1
ATOM 1431 C CA . GLY B 1 20 ? 9.833 43.292 11.253 1.00 40.23 20 GLY B CA 1
ATOM 1432 C C . GLY B 1 20 ? 8.549 43.577 11.994 1.00 38.46 20 GLY B C 1
ATOM 1433 O O . GLY B 1 20 ? 8.288 44.703 12.410 1.00 32.48 20 GLY B O 1
ATOM 1434 N N . ASP B 1 21 ? 7.786 42.517 12.211 1.00 40.09 21 ASP B N 1
ATOM 1435 C CA . ASP B 1 21 ? 6.575 42.596 13.002 1.00 40.77 21 ASP B CA 1
ATOM 1436 C C . ASP B 1 21 ? 6.776 42.353 14.477 1.00 38.11 21 ASP B C 1
ATOM 1437 O O . ASP B 1 21 ? 5.816 42.307 15.227 1.00 38.44 21 ASP B O 1
ATOM 1442 N N . LYS B 1 22 ? 8.020 42.255 14.911 1.00 37.11 22 LYS B N 1
ATOM 1443 C CA . LYS B 1 22 ? 8.309 41.941 16.302 1.00 36.06 22 LYS B CA 1
ATOM 1444 C C . LYS B 1 22 ? 7.837 43.029 17.254 1.00 32.84 22 LYS B C 1
ATOM 1445 O O . LYS B 1 22 ? 7.710 42.800 18.461 1.00 31.28 22 LYS B O 1
ATOM 1451 N N . GLY B 1 23 ? 7.531 44.200 16.713 1.00 30.05 23 GLY B N 1
ATOM 1452 C CA . GLY B 1 23 ? 7.064 45.291 17.550 1.00 27.93 23 GLY B CA 1
ATOM 1453 C C . GLY B 1 23 ? 5.914 44.995 18.497 1.00 25.08 23 GLY B C 1
ATOM 1454 O O . GLY B 1 23 ? 5.734 45.706 19.477 1.00 25.49 23 GLY B O 1
ATOM 1455 N N . SER B 1 24 ? 5.143 43.958 18.210 1.00 22.62 24 SER B N 1
ATOM 1456 C CA . SER B 1 24 ? 3.836 43.784 18.815 1.00 21.90 24 SER B CA 1
ATOM 1457 C C . SER B 1 24 ? 3.719 42.409 19.467 1.00 21.31 24 SER B C 1
ATOM 1458 O O . SER B 1 24 ? 2.639 41.843 19.624 1.00 20.90 24 SER B O 1
ATOM 1461 N N . LEU B 1 25 ? 4.851 41.846 19.815 1.00 20.55 25 LEU B N 1
ATOM 1462 C CA . LEU B 1 25 ? 4.843 40.636 20.567 1.00 20.27 25 LEU B CA 1
ATOM 1463 C C . LEU B 1 25 ? 4.546 41.042 22.009 1.00 20.36 25 LEU B C 1
ATOM 1464 O O . LEU B 1 25 ? 5.140 41.982 22.534 1.00 20.80 25 LEU B O 1
ATOM 1469 N N . PRO B 1 26 ? 3.651 40.330 22.668 1.00 19.59 26 PRO B N 1
ATOM 1470 C CA . PRO B 1 26 ? 3.334 40.685 24.023 1.00 19.71 26 PRO B CA 1
ATOM 1471 C C . PRO B 1 26 ? 4.212 39.994 25.066 1.00 20.01 26 PRO B C 1
ATOM 1472 O O . PRO B 1 26 ? 5.105 39.202 24.740 1.00 20.53 26 PRO B O 1
ATOM 1476 N N . LEU B 1 27 ? 3.888 40.256 26.328 1.00 19.74 27 LEU B N 1
ATOM 1477 C CA . LEU B 1 27 ? 4.675 39.818 27.482 1.00 18.77 27 LEU B CA 1
ATOM 1478 C C . LEU B 1 27 ? 4.822 38.298 27.736 1.00 17.19 27 LEU B C 1
ATOM 1479 O O . LEU B 1 27 ? 5.948 37.827 27.829 1.00 17.05 27 LEU B O 1
ATOM 1484 N N . PRO B 1 28 ? 3.707 37.530 27.863 1.00 15.69 28 PRO B N 1
ATOM 1485 C CA . PRO B 1 28 ? 3.894 36.126 28.236 1.00 15.17 28 PRO B CA 1
ATOM 1486 C C . PRO B 1 28 ? 4.562 35.359 27.128 1.00 15.71 28 PRO B C 1
ATOM 1487 O O . PRO B 1 28 ? 4.155 35.514 25.997 1.00 17.15 28 PRO B O 1
ATOM 1491 N N . PRO B 1 29 ? 5.587 34.535 27.433 1.00 16.10 29 PRO B N 1
ATOM 1492 C CA . PRO B 1 29 ? 6.302 33.838 26.346 1.00 15.83 29 PRO B CA 1
ATOM 1493 C C . PRO B 1 29 ? 5.436 32.847 25.576 1.00 15.25 29 PRO B C 1
ATOM 1494 O O . PRO B 1 29 ? 4.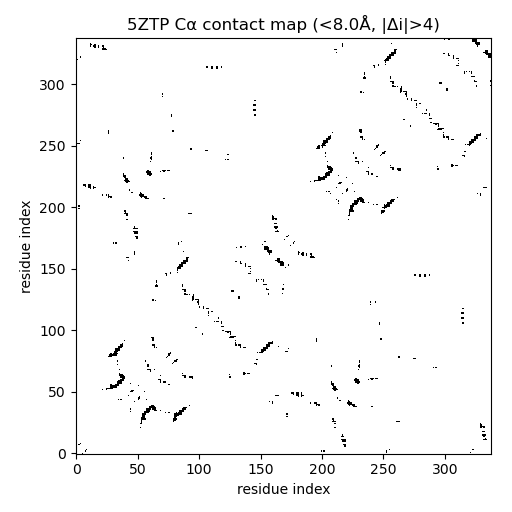791 32.020 26.186 1.00 14.64 29 PRO B O 1
ATOM 1498 N N . GLY B 1 30 ? 5.484 32.908 24.250 1.00 15.53 30 GLY B N 1
ATOM 1499 C CA . GLY B 1 30 ? 4.709 32.023 23.392 1.00 16.19 30 GLY B CA 1
ATOM 1500 C C . GLY B 1 30 ? 4.842 30.513 23.585 1.00 16.69 30 GLY B C 1
ATOM 1501 O O . GLY B 1 30 ? 3.833 29.807 23.543 1.00 16.90 30 GLY B O 1
ATOM 1502 N N . LYS B 1 31 ? 6.065 30.006 23.758 1.00 17.27 31 LYS B N 1
ATOM 1503 C CA . LYS B 1 31 ? 6.294 28.545 23.924 1.00 18.24 31 LYS B CA 1
ATOM 1504 C C . LYS B 1 31 ? 6.248 28.092 25.374 1.00 17.68 31 LYS B C 1
ATOM 1505 O O . LYS B 1 31 ? 6.451 26.913 25.668 1.00 17.60 31 LYS B O 1
ATOM 1511 N N . ARG B 1 32 ? 6.007 29.028 26.284 1.00 17.18 32 ARG B N 1
ATOM 1512 C CA . ARG B 1 32 ? 5.844 28.698 27.691 1.00 16.92 32 ARG B CA 1
ATOM 1513 C C . ARG B 1 32 ? 7.103 28.026 28.224 1.00 15.93 32 ARG B C 1
ATOM 1514 O O . ARG B 1 32 ? 7.034 27.076 28.990 1.00 16.08 32 ARG B O 1
ATOM 1522 N N . VAL B 1 33 ? 8.247 28.565 27.832 1.00 15.57 33 VAL B N 1
ATOM 1523 C CA . VAL B 1 33 ? 9.540 27.971 28.121 1.00 15.68 33 VAL B CA 1
ATOM 1524 C C . VAL B 1 33 ? 10.429 28.972 28.838 1.00 15.20 33 VAL B C 1
ATOM 1525 O O . VAL B 1 33 ? 10.461 30.169 28.481 1.00 14.58 33 VAL B O 1
ATOM 1529 N N . ALA B 1 34 ? 11.159 28.466 29.832 1.00 14.33 34 ALA B N 1
ATOM 1530 C CA . ALA B 1 34 ? 12.171 29.251 30.490 1.00 13.92 34 ALA B CA 1
ATOM 1531 C C . ALA B 1 34 ? 13.473 28.557 30.273 1.00 13.29 34 ALA B C 1
ATOM 1532 O O . ALA B 1 34 ? 13.624 27.405 30.659 1.00 13.13 34 ALA B O 1
ATOM 1534 N N . ILE B 1 35 ? 14.406 29.243 29.629 1.00 12.90 35 ILE B N 1
ATOM 1535 C CA . ILE B 1 35 ? 15.757 28.703 29.454 1.00 12.98 35 ILE B CA 1
ATOM 1536 C C . ILE B 1 35 ? 16.576 29.085 30.675 1.00 13.27 35 ILE B C 1
ATOM 1537 O O . ILE B 1 35 ? 16.538 30.233 31.106 1.00 13.40 35 ILE B O 1
ATOM 1542 N N . VAL B 1 36 ? 17.308 28.133 31.236 1.00 13.36 36 VAL B N 1
ATOM 1543 C CA . VAL B 1 36 ? 18.238 28.461 32.293 1.00 13.76 36 VAL B CA 1
ATOM 1544 C C . VAL B 1 36 ? 19.627 28.083 31.839 1.00 13.86 36 VAL B C 1
ATOM 1545 O O . VAL B 1 36 ? 19.984 26.910 31.851 1.00 14.13 36 VAL B O 1
ATOM 1549 N N . GLY B 1 37 ? 20.408 29.077 31.442 1.00 13.94 37 GLY B N 1
ATOM 1550 C CA . GLY B 1 37 ? 21.689 28.809 30.807 1.00 14.03 37 GLY B CA 1
ATOM 1551 C C . GLY B 1 37 ? 22.831 29.557 31.453 1.00 14.14 37 GLY B C 1
ATOM 1552 O O . GLY B 1 37 ? 22.660 30.617 32.041 1.00 13.69 37 GLY B O 1
ATOM 1553 N N . CYS B 1 38 ? 24.022 29.002 31.346 1.00 14.45 38 CYS B N 1
ATOM 1554 C CA . CYS B 1 38 ? 25.154 29.743 31.777 1.00 14.71 38 CYS B CA 1
ATOM 1555 C C . CYS B 1 38 ? 25.310 31.027 30.980 1.00 14.19 38 CYS B C 1
ATOM 1556 O O . CYS B 1 38 ? 24.832 31.117 29.866 1.00 14.69 38 CYS B O 1
ATOM 1559 N N . MET B 1 39 ? 26.015 31.995 31.557 1.00 13.20 39 MET B N 1
ATOM 1560 C CA . MET B 1 39 ? 26.229 33.296 30.932 1.00 12.61 39 MET B CA 1
ATOM 1561 C C . MET B 1 39 ? 27.349 33.303 29.884 1.00 12.62 39 MET B C 1
ATOM 1562 O O . MET B 1 39 ? 27.687 34.363 29.376 1.00 12.27 39 MET B O 1
ATOM 1567 N N . ASP B 1 40 ? 27.940 32.141 29.602 1.00 12.89 40 ASP B N 1
ATOM 1568 C CA . ASP B 1 40 ? 29.129 32.019 28.736 1.00 13.19 40 ASP B CA 1
ATOM 1569 C C . ASP B 1 40 ? 28.898 32.686 27.400 1.00 13.61 40 ASP B C 1
ATOM 1570 O O . ASP B 1 40 ? 27.867 32.466 26.762 1.00 13.59 40 ASP B O 1
ATOM 1575 N N . ALA B 1 41 ? 29.880 33.481 26.979 1.00 14.01 41 ALA B N 1
ATOM 1576 C CA . ALA B 1 41 ? 29.727 34.377 25.838 1.00 14.19 41 ALA B CA 1
ATOM 1577 C C . ALA B 1 41 ? 29.470 33.643 24.551 1.00 14.44 41 ALA B C 1
ATOM 1578 O O . ALA B 1 41 ? 28.899 34.222 23.634 1.00 13.74 41 ALA B O 1
ATOM 1580 N N . ARG B 1 42 ? 29.911 32.381 24.495 1.00 14.96 42 ARG B N 1
ATOM 1581 C CA . ARG B 1 42 ? 29.835 31.572 23.297 1.00 15.24 42 ARG B CA 1
ATOM 1582 C C . ARG B 1 42 ? 28.495 30.907 23.082 1.00 15.68 42 ARG B C 1
ATOM 1583 O O . ARG B 1 42 ? 28.333 30.196 22.103 1.00 15.17 42 ARG B O 1
ATOM 1591 N N . LEU B 1 43 ? 27.544 31.123 23.992 1.00 16.59 43 LEU B N 1
ATOM 1592 C CA . LEU B 1 43 ? 26.224 30.493 23.921 1.00 17.00 43 LEU B CA 1
ATOM 1593 C C . LEU B 1 43 ? 25.161 31.539 23.663 1.00 17.60 43 LEU B C 1
ATOM 1594 O O . LEU B 1 43 ? 25.045 32.518 24.378 1.00 17.49 43 LEU B O 1
ATOM 1599 N N . ASP B 1 44 ? 24.398 31.326 22.607 1.00 18.73 44 ASP B N 1
ATOM 1600 C CA . ASP B 1 44 ? 23.270 32.146 22.330 1.00 19.03 44 ASP B CA 1
ATOM 1601 C C . ASP B 1 44 ? 22.094 31.251 22.479 1.00 19.38 44 ASP B C 1
ATOM 1602 O O . ASP B 1 44 ? 21.862 30.398 21.646 1.00 19.62 44 ASP B O 1
ATOM 1607 N N . THR B 1 45 ? 21.336 31.494 23.535 1.00 20.11 45 THR B N 1
ATOM 1608 C CA . THR B 1 45 ? 20.161 30.721 23.875 1.00 20.00 45 THR B CA 1
ATOM 1609 C C . THR B 1 45 ? 18.965 30.968 22.957 1.00 20.12 45 THR B C 1
ATOM 1610 O O . THR B 1 45 ? 17.926 30.323 23.104 1.00 20.32 45 THR B O 1
ATOM 1614 N N . PHE B 1 46 ? 19.094 31.911 22.026 1.00 20.22 46 PHE B N 1
ATOM 1615 C CA . PHE B 1 46 ? 18.131 32.022 20.924 1.00 20.09 46 PHE B CA 1
ATOM 1616 C C . PHE B 1 46 ? 18.482 31.009 19.827 1.00 20.27 46 PHE B C 1
ATOM 1617 O O . PHE B 1 46 ? 17.850 29.952 19.702 1.00 20.06 46 PHE B O 1
ATOM 1625 N N . GLY B 1 47 ? 19.521 31.346 19.066 1.00 20.23 47 GLY B N 1
ATOM 1626 C CA . GLY B 1 47 ? 19.967 30.577 17.922 1.00 20.08 47 GLY B CA 1
ATOM 1627 C C . GLY B 1 47 ? 20.380 29.148 18.198 1.00 20.27 47 GLY B C 1
ATOM 1628 O O . GLY B 1 47 ? 20.051 28.274 17.401 1.00 20.82 47 GLY B O 1
ATOM 1629 N N . ALA B 1 48 ? 21.103 28.896 19.295 1.00 19.54 48 ALA B N 1
ATOM 1630 C CA . ALA B 1 48 ? 21.495 27.519 19.642 1.00 19.87 48 ALA B CA 1
ATOM 1631 C C . ALA B 1 48 ? 20.283 26.607 19.768 1.00 20.82 48 ALA B C 1
ATOM 1632 O O . ALA B 1 48 ? 20.369 25.390 19.589 1.00 19.98 48 ALA B O 1
ATOM 1634 N N . THR B 1 49 ? 19.140 27.205 20.052 1.00 23.16 49 THR B N 1
ATOM 1635 C CA . THR B 1 49 ? 17.936 26.446 20.236 1.00 24.72 49 THR B CA 1
ATOM 1636 C C . THR B 1 49 ? 16.765 27.209 19.636 1.00 25.81 49 THR B C 1
ATOM 1637 O O . THR B 1 49 ? 16.345 28.205 20.213 1.00 29.54 49 THR B O 1
ATOM 1641 N N . GLY B 1 50 ? 16.243 26.749 18.504 1.00 24.72 50 GLY B N 1
ATOM 1642 C CA . GLY B 1 50 ? 15.404 27.553 17.586 1.00 23.92 50 GLY B CA 1
ATOM 1643 C C . GLY B 1 50 ? 14.472 28.647 18.105 1.00 23.48 50 GLY B C 1
ATOM 1644 O O . GLY B 1 50 ? 13.422 28.875 17.531 1.00 23.64 50 GLY B O 1
ATOM 1645 N N . LEU B 1 51 ? 14.855 29.351 19.161 1.00 22.64 51 LEU B N 1
ATOM 1646 C CA . LEU B 1 51 ? 13.947 30.236 19.847 1.00 21.65 51 LEU B CA 1
ATOM 1647 C C . LEU B 1 51 ? 14.165 31.635 19.314 1.00 21.51 51 LEU B C 1
ATOM 1648 O O . LEU B 1 51 ? 15.314 32.080 19.202 1.00 21.28 51 LEU B O 1
ATOM 1653 N N . HIS B 1 52 ? 13.052 32.306 18.987 1.00 21.08 52 HIS B N 1
ATOM 1654 C CA . HIS B 1 52 ? 13.054 33.674 18.467 1.00 20.25 52 HIS B CA 1
ATOM 1655 C C . HIS B 1 52 ? 12.306 34.581 19.403 1.00 19.06 52 HIS B C 1
ATOM 1656 O O . HIS B 1 52 ? 11.700 34.141 20.376 1.00 18.46 52 HIS B O 1
ATOM 1663 N N . GLU B 1 53 ? 12.346 35.860 19.081 1.00 18.14 53 GLU B N 1
ATOM 1664 C CA . GLU B 1 53 ? 11.738 36.864 19.910 1.00 18.08 53 GLU B CA 1
ATOM 1665 C C . GLU B 1 53 ? 10.321 36.487 20.318 1.00 18.86 53 GLU B C 1
ATOM 1666 O O . GLU B 1 53 ? 9.487 36.200 19.466 1.00 19.84 53 GLU B O 1
ATOM 1672 N N . GLY B 1 54 ? 10.081 36.468 21.633 1.00 19.54 54 GLY B N 1
ATOM 1673 C CA . GLY B 1 54 ? 8.759 36.232 22.215 1.00 19.71 54 GLY B CA 1
ATOM 1674 C C . GLY B 1 54 ? 8.494 34.790 22.624 1.00 20.15 54 GLY B C 1
ATOM 1675 O O . GLY B 1 54 ? 7.511 34.512 23.298 1.00 20.81 54 GLY B O 1
ATOM 1676 N N . ASP B 1 55 ? 9.369 33.866 22.250 1.00 20.17 55 ASP B N 1
ATOM 1677 C CA . ASP B 1 55 ? 9.100 32.447 22.476 1.00 20.22 55 ASP B CA 1
ATOM 1678 C C . ASP B 1 55 ? 9.318 31.982 23.926 1.00 19.63 55 ASP B C 1
ATOM 1679 O O . ASP B 1 55 ? 8.496 31.255 24.482 1.00 19.34 55 ASP B O 1
ATOM 1684 N N . ALA B 1 56 ? 10.425 32.398 24.538 1.00 19.26 56 ALA B N 1
ATOM 1685 C CA . ALA B 1 56 ? 10.839 31.828 25.817 1.00 18.21 56 ALA B CA 1
ATOM 1686 C C . ALA B 1 56 ? 11.540 32.831 26.681 1.00 17.85 56 ALA B C 1
ATOM 1687 O O . ALA B 1 56 ? 12.090 33.817 26.187 1.00 18.37 56 ALA B O 1
ATOM 1689 N N . HIS B 1 57 ? 11.548 32.564 27.978 1.00 16.77 57 HIS B N 1
ATOM 1690 C CA . HIS B 1 57 ? 12.318 33.379 28.881 1.00 16.24 57 HIS B CA 1
ATOM 1691 C C . HIS B 1 57 ? 13.749 32.919 28.890 1.00 15.97 57 HIS B C 1
ATOM 1692 O O . HIS B 1 57 ? 14.013 31.710 28.886 1.00 16.02 57 HIS B O 1
ATOM 1699 N N . HIS B 1 58 ? 14.661 33.889 28.946 1.00 15.17 58 HIS B N 1
ATOM 1700 C CA . HIS B 1 58 ? 16.084 33.611 28.989 1.00 14.86 58 HIS B CA 1
ATOM 1701 C C . HIS B 1 58 ? 16.713 34.059 30.293 1.00 13.45 58 HIS B C 1
ATOM 1702 O O . HIS B 1 58 ? 17.036 35.230 30.469 1.00 13.63 58 HIS B O 1
ATOM 1709 N N . ILE B 1 59 ? 16.873 33.103 31.204 1.00 11.99 59 ILE B N 1
ATOM 1710 C CA . ILE B 1 59 ? 17.503 33.324 32.508 1.00 11.00 59 ILE B CA 1
ATOM 1711 C C . ILE B 1 59 ? 18.966 32.812 32.496 1.00 10.20 59 ILE B C 1
ATOM 1712 O O . ILE B 1 59 ? 19.251 31.632 32.286 1.00 9.53 59 ILE B O 1
ATOM 1717 N N . ARG B 1 60 ? 19.895 33.717 32.719 1.00 9.70 60 ARG B N 1
ATOM 1718 C CA . ARG B 1 60 ? 21.290 33.382 32.591 1.00 9.64 60 ARG B CA 1
ATOM 1719 C C . ARG B 1 60 ? 22.143 33.957 33.734 1.00 9.79 60 ARG B C 1
ATOM 1720 O O . ARG B 1 60 ? 21.995 35.131 34.130 1.00 10.05 60 ARG B O 1
ATOM 1728 N N . ASN B 1 61 ? 23.014 33.101 34.277 1.00 9.61 61 ASN B N 1
ATOM 1729 C CA . ASN B 1 61 ? 23.911 33.481 35.346 1.00 9.35 61 ASN B CA 1
ATOM 1730 C C . ASN B 1 61 ? 25.178 32.651 35.244 1.00 9.35 61 ASN B C 1
ATOM 1731 O O . ASN B 1 61 ? 25.226 31.692 34.499 1.00 8.74 61 ASN B O 1
ATOM 1736 N N . ALA B 1 62 ? 26.189 33.041 36.015 1.00 9.82 62 ALA B N 1
ATOM 1737 C CA . ALA B 1 62 ? 27.469 32.328 36.067 1.00 9.99 62 ALA B CA 1
ATOM 1738 C C . ALA B 1 62 ? 27.189 30.876 36.360 1.00 10.18 62 ALA B C 1
ATOM 1739 O O . ALA B 1 62 ? 26.626 30.581 37.403 1.00 10.53 62 ALA B O 1
ATOM 1741 N N . GLY B 1 63 ? 27.550 29.988 35.438 1.00 10.11 63 GLY B N 1
ATOM 1742 C CA . GLY B 1 63 ? 27.334 28.570 35.618 1.00 10.24 63 GLY B CA 1
ATOM 1743 C C . GLY B 1 63 ? 26.031 28.070 35.038 1.00 10.46 63 GLY B C 1
ATOM 1744 O O . GLY B 1 63 ? 25.927 26.902 34.686 1.00 10.92 63 GLY B O 1
ATOM 1745 N N . GLY B 1 64 ? 25.029 28.932 34.942 1.00 10.50 64 GLY B N 1
ATOM 1746 C CA . GLY B 1 64 ? 23.717 28.504 34.529 1.00 10.67 64 GLY B CA 1
ATOM 1747 C C . GLY B 1 64 ? 22.999 27.780 35.655 1.00 11.02 64 GLY B C 1
ATOM 1748 O O . GLY B 1 64 ? 22.260 26.810 35.417 1.00 11.26 64 GLY B O 1
ATOM 1749 N N . ARG B 1 65 ? 23.168 28.266 36.879 1.00 11.21 65 ARG B N 1
ATOM 1750 C CA . ARG B 1 65 ? 22.710 27.527 38.045 1.00 11.78 65 ARG B CA 1
ATOM 1751 C C . ARG B 1 65 ? 21.260 27.804 38.393 1.00 12.06 65 ARG B C 1
ATOM 1752 O O . ARG B 1 65 ? 20.851 28.953 38.525 1.00 12.04 65 ARG B O 1
ATOM 1760 N N . ALA B 1 66 ? 20.524 26.716 38.607 1.00 12.53 66 ALA B N 1
ATOM 1761 C CA . ALA B 1 66 ? 19.103 26.728 38.966 1.00 12.62 66 ALA B CA 1
ATOM 1762 C C . ALA B 1 66 ? 18.811 27.531 40.212 1.00 13.13 66 ALA B C 1
ATOM 1763 O O . ALA B 1 66 ? 17.881 28.347 40.193 1.00 13.87 66 ALA B O 1
ATOM 1765 N N . SER B 1 67 ? 19.572 27.290 41.289 1.00 13.18 67 SER B N 1
ATOM 1766 C CA . SER B 1 67 ? 19.284 27.925 42.589 1.00 13.06 67 SER B CA 1
ATOM 1767 C C . SER B 1 67 ? 19.253 29.410 42.411 1.00 12.69 67 SER B C 1
ATOM 1768 O O . SER B 1 67 ? 18.350 30.077 42.900 1.00 12.52 67 SER B O 1
ATOM 1771 N N . ASP B 1 68 ? 20.235 29.910 41.668 1.00 12.61 68 ASP B N 1
ATOM 1772 C CA . ASP B 1 68 ? 20.375 31.342 41.399 1.00 12.65 68 ASP B CA 1
ATOM 1773 C C . ASP B 1 68 ? 19.240 31.901 40.554 1.00 12.26 68 ASP B C 1
ATOM 1774 O O . ASP B 1 68 ? 18.835 33.022 40.734 1.00 12.16 68 ASP B O 1
ATOM 1779 N N . ALA B 1 69 ? 18.771 31.062 39.639 1.00 12.25 69 ALA B N 1
ATOM 1780 C CA . ALA B 1 69 ? 17.716 31.321 38.674 1.00 12.10 69 ALA B CA 1
ATOM 1781 C C . ALA B 1 69 ? 16.320 31.157 39.257 1.00 11.84 69 ALA B C 1
ATOM 1782 O O . ALA B 1 69 ? 15.325 31.468 38.595 1.00 12.04 69 ALA B O 1
ATOM 1784 N N . LEU B 1 70 ? 16.233 30.644 40.471 1.00 11.47 70 LEU B N 1
ATOM 1785 C CA . LEU B 1 70 ? 14.945 30.283 41.035 1.00 11.63 70 LEU B CA 1
ATOM 1786 C C . LEU B 1 70 ? 13.944 31.463 41.177 1.00 11.40 70 LEU B C 1
ATOM 1787 O O . LEU B 1 70 ? 12.755 31.337 40.927 1.00 11.36 70 LEU B O 1
ATOM 1792 N N . ARG B 1 71 ? 14.431 32.605 41.607 1.00 11.23 71 ARG B N 1
ATOM 1793 C CA . ARG B 1 71 ? 13.561 33.758 41.777 1.00 11.20 71 ARG B CA 1
ATOM 1794 C C . ARG B 1 71 ? 12.943 34.161 40.425 1.00 10.89 71 ARG B C 1
ATOM 1795 O O . ARG B 1 71 ? 11.763 34.497 40.339 1.00 10.91 71 ARG B O 1
ATOM 1803 N N . SER B 1 72 ? 13.759 34.119 39.375 1.00 10.55 72 SER B N 1
ATOM 1804 C CA . SER B 1 72 ? 13.320 34.480 38.034 1.00 10.03 72 SER B CA 1
ATOM 1805 C C . SER B 1 72 ? 12.305 33.465 37.573 1.00 9.75 72 SER B C 1
ATOM 1806 O O . SER B 1 72 ? 11.364 33.804 36.872 1.00 9.48 72 SER B O 1
ATOM 1809 N N . LEU B 1 73 ? 12.517 32.216 37.975 1.00 9.66 73 LEU B N 1
ATOM 1810 C CA . LEU B 1 73 ? 11.676 31.102 37.538 1.00 9.78 73 LEU B CA 1
ATOM 1811 C C . LEU B 1 73 ? 10.298 31.166 38.183 1.00 9.95 73 LEU B C 1
ATOM 1812 O O . LEU B 1 73 ? 9.261 30.990 37.535 1.00 10.12 73 LEU B O 1
ATOM 1817 N N . VAL B 1 74 ? 10.291 31.463 39.463 1.00 10.00 74 VAL B N 1
ATOM 1818 C CA . VAL B 1 74 ? 9.057 31.625 40.151 1.00 10.19 74 VAL B CA 1
ATOM 1819 C C . VAL B 1 74 ? 8.248 32.719 39.458 1.00 10.27 74 VAL B C 1
ATOM 1820 O O . VAL B 1 74 ? 7.074 32.539 39.187 1.00 10.41 74 VAL B O 1
ATOM 1824 N N . ILE B 1 75 ? 8.874 33.826 39.118 1.00 10.61 75 ILE B N 1
ATOM 1825 C CA . ILE B 1 75 ? 8.169 34.885 38.396 1.00 11.03 75 ILE B CA 1
ATOM 1826 C C . ILE B 1 75 ? 7.716 34.428 36.999 1.00 11.28 75 ILE B C 1
ATOM 1827 O O . ILE B 1 75 ? 6.567 34.617 36.624 1.00 11.15 75 ILE B O 1
ATOM 1832 N N . SER B 1 76 ? 8.605 33.806 36.244 1.00 11.82 76 SER B N 1
ATOM 1833 C CA . SER B 1 76 ? 8.248 33.305 34.896 1.00 12.45 76 SER B CA 1
ATOM 1834 C C . SER B 1 76 ? 7.010 32.393 34.936 1.00 13.29 76 SER B C 1
ATOM 1835 O O . SER B 1 76 ? 6.086 32.579 34.155 1.00 13.13 76 SER B O 1
ATOM 1838 N N . GLN B 1 77 ? 6.990 31.440 35.869 1.00 14.48 77 GLN B N 1
ATOM 1839 C CA . GLN B 1 77 ? 5.858 30.503 36.021 1.00 15.40 77 GLN B CA 1
ATOM 1840 C C . GLN B 1 77 ? 4.547 31.124 36.510 1.00 15.53 77 GLN B C 1
ATOM 1841 O O . GLN B 1 77 ? 3.522 31.043 35.841 1.00 14.55 77 GLN B O 1
ATOM 1847 N N . GLU B 1 78 ? 4.610 31.738 37.688 1.00 16.90 78 GLU B N 1
ATOM 1848 C CA . GLU B 1 78 ? 3.412 32.154 38.455 1.00 18.28 78 GLU B CA 1
ATOM 1849 C C . GLU B 1 78 ? 2.762 33.423 37.874 1.00 18.30 78 GLU B C 1
ATOM 1850 O O . GLU B 1 78 ? 1.571 33.660 38.012 1.00 17.01 78 GLU B O 1
ATOM 1856 N N . LEU B 1 79 ? 3.589 34.243 37.251 1.00 19.27 79 LEU B N 1
ATOM 1857 C CA . LEU B 1 79 ? 3.147 35.491 36.674 1.00 20.07 79 LEU B CA 1
ATOM 1858 C C . LEU B 1 79 ? 2.957 35.388 35.163 1.00 19.81 79 LEU B C 1
ATOM 1859 O O . LEU B 1 79 ? 2.060 36.006 34.632 1.00 19.64 79 LEU B O 1
ATOM 1864 N N . LEU B 1 80 ? 3.797 34.626 34.467 1.00 19.79 80 LEU B N 1
ATOM 1865 C CA . LEU B 1 80 ? 3.767 34.625 33.011 1.00 19.65 80 LEU B CA 1
ATOM 1866 C C . LEU B 1 80 ? 3.571 33.261 32.334 1.00 20.23 80 LEU B C 1
ATOM 1867 O O . LEU B 1 80 ? 3.873 33.126 31.153 1.00 19.71 80 LEU B O 1
ATOM 1872 N N . GLY B 1 81 ? 3.010 32.280 33.037 1.00 20.57 81 GLY B N 1
ATOM 1873 C CA . GLY B 1 81 ? 2.714 30.973 32.433 1.00 21.90 81 GLY B CA 1
ATOM 1874 C C . GLY B 1 81 ? 3.877 30.396 31.631 1.00 23.52 81 GLY B C 1
ATOM 1875 O O . GLY B 1 81 ? 4.167 30.816 30.505 1.00 26.82 81 GLY B O 1
ATOM 1876 N N . THR B 1 82 ? 4.605 29.485 32.241 1.00 23.05 82 THR B N 1
ATOM 1877 C CA . THR B 1 82 ? 5.683 28.777 31.579 1.00 22.78 82 THR B CA 1
ATOM 1878 C C . THR B 1 82 ? 5.647 27.490 32.325 1.00 22.76 82 THR B C 1
ATOM 1879 O O . THR B 1 82 ? 5.660 27.475 33.547 1.00 23.45 82 THR B O 1
ATOM 1883 N N . ARG B 1 83 ? 5.519 26.406 31.611 1.00 22.79 83 ARG B N 1
ATOM 1884 C CA . ARG B 1 83 ? 5.439 25.137 32.277 1.00 23.45 83 ARG B CA 1
ATOM 1885 C C . ARG B 1 83 ? 6.512 24.251 31.699 1.00 21.85 83 ARG B C 1
ATOM 1886 O O . ARG B 1 83 ? 6.463 23.021 31.822 1.00 20.93 83 ARG B O 1
ATOM 1894 N N . GLU B 1 84 ? 7.515 24.908 31.111 1.00 20.85 84 GLU B N 1
ATOM 1895 C CA . GLU B 1 84 ? 8.729 24.227 30.697 1.00 19.81 84 GLU B CA 1
ATOM 1896 C C . GLU B 1 84 ? 9.983 24.973 31.108 1.00 17.91 84 GLU B C 1
ATOM 1897 O O . GLU B 1 84 ? 10.089 26.194 30.945 1.00 16.78 84 GLU B O 1
ATOM 1903 N N . VAL B 1 85 ? 10.931 24.195 31.629 1.00 16.28 85 VAL B N 1
ATOM 1904 C CA . VAL B 1 85 ? 12.287 24.652 31.875 1.00 15.36 85 VAL B CA 1
ATOM 1905 C C . VAL B 1 85 ? 13.282 23.788 31.129 1.00 14.96 85 VAL B C 1
ATOM 1906 O O . VAL B 1 85 ? 13.330 22.585 31.322 1.00 14.69 85 VAL B O 1
ATOM 1910 N N . ILE B 1 86 ? 14.093 24.420 30.295 1.00 15.21 86 ILE B N 1
ATOM 1911 C CA . ILE B 1 86 ? 15.294 23.789 29.750 1.00 15.44 86 ILE B CA 1
ATOM 1912 C C . ILE B 1 86 ? 16.571 24.363 30.418 1.00 15.59 86 ILE B C 1
ATOM 1913 O O . ILE B 1 86 ? 16.833 25.575 30.303 1.00 15.51 86 ILE B O 1
ATOM 1918 N N . VAL B 1 87 ? 17.346 23.506 31.106 1.00 15.34 87 VAL B N 1
ATOM 1919 C CA . VAL B 1 87 ? 18.650 23.901 31.710 1.00 15.34 87 VAL B CA 1
ATOM 1920 C C . VAL B 1 87 ? 19.784 23.678 30.713 1.00 15.68 87 VAL B C 1
ATOM 1921 O O . VAL B 1 87 ? 19.877 22.629 30.092 1.00 16.35 87 VAL B O 1
ATOM 1925 N N . ILE B 1 88 ? 20.662 24.648 30.573 1.00 16.17 88 ILE B N 1
ATOM 1926 C CA . ILE B 1 88 ? 21.826 24.457 29.741 1.00 16.79 88 ILE B CA 1
ATOM 1927 C C . ILE B 1 88 ? 23.068 24.871 30.507 1.00 17.80 88 ILE B C 1
ATOM 1928 O O . ILE B 1 88 ? 23.301 26.071 30.776 1.00 16.34 88 ILE B O 1
ATOM 1933 N N . HIS B 1 89 ? 23.847 23.850 30.865 1.00 19.34 89 HIS B N 1
ATOM 1934 C CA . HIS B 1 89 ? 25.251 24.037 31.219 1.00 21.28 89 HIS B CA 1
ATOM 1935 C C . HIS B 1 89 ? 26.136 23.673 30.037 1.00 22.07 89 HIS B C 1
ATOM 1936 O O . HIS B 1 89 ? 25.737 22.925 29.140 1.00 22.53 89 HIS B O 1
ATOM 1943 N N . HIS B 1 90 ? 27.359 24.187 30.059 1.00 22.60 90 HIS B N 1
ATOM 1944 C CA . HIS B 1 90 ? 28.233 24.018 28.934 1.00 22.31 90 HIS B CA 1
ATOM 1945 C C . HIS B 1 90 ? 29.612 23.583 29.369 1.00 23.27 90 HIS B C 1
ATOM 1946 O O . HIS B 1 90 ? 30.001 23.632 30.541 1.00 23.67 90 HIS B O 1
ATOM 1953 N N . THR B 1 91 ? 30.352 23.256 28.331 1.00 24.55 91 THR B N 1
ATOM 1954 C CA . THR B 1 91 ? 31.583 22.531 28.339 1.00 23.99 91 THR B CA 1
ATOM 1955 C C . THR B 1 91 ? 32.644 23.612 28.255 1.00 23.00 91 THR B C 1
ATOM 1956 O O . THR B 1 91 ? 32.497 24.536 27.475 1.00 22.82 91 THR B O 1
ATOM 1960 N N . ASP B 1 92 ? 33.674 23.540 29.084 1.00 23.14 92 ASP B N 1
ATOM 1961 C CA . ASP B 1 92 ? 34.655 24.651 29.215 1.00 24.04 92 ASP B CA 1
ATOM 1962 C C . ASP B 1 92 ? 34.025 25.819 30.009 1.00 24.13 92 ASP B C 1
ATOM 1963 O O . ASP B 1 92 ? 34.317 26.997 29.758 1.00 23.50 92 ASP B O 1
ATOM 1968 N N . CYS B 1 93 ? 33.186 25.467 30.991 1.00 24.55 93 CYS B N 1
ATOM 1969 C CA . CYS B 1 93 ? 32.622 26.446 31.940 1.00 23.99 93 CYS B CA 1
ATOM 1970 C C . CYS B 1 93 ? 33.657 27.013 32.916 1.00 23.27 93 CYS B C 1
ATOM 1971 O O . CYS B 1 93 ? 34.467 26.272 33.482 1.00 23.01 93 CYS B O 1
ATOM 1974 N N . GLY B 1 94 ? 33.606 28.338 33.090 1.00 22.81 94 GLY B N 1
ATOM 1975 C CA . GLY B 1 94 ? 34.462 29.076 34.030 1.00 21.88 94 GLY B CA 1
ATOM 1976 C C . GLY B 1 94 ? 34.300 28.630 35.460 1.00 20.87 94 GLY B C 1
ATOM 1977 O O . GLY B 1 94 ? 35.168 28.859 36.276 1.00 20.46 94 GLY B O 1
ATOM 1978 N N . MET B 1 95 ? 33.179 27.972 35.735 1.00 21.02 95 MET B N 1
ATOM 1979 C CA . MET B 1 95 ? 32.836 27.451 37.051 1.00 20.67 95 MET B CA 1
ATOM 1980 C C . MET B 1 95 ? 33.489 26.105 37.361 1.00 20.84 95 MET B C 1
ATOM 1981 O O . MET B 1 95 ? 33.388 25.608 38.496 1.00 22.17 95 MET B O 1
ATOM 1986 N N . LEU B 1 96 ? 34.117 25.493 36.356 1.00 19.78 96 LEU B N 1
ATOM 1987 C CA . LEU B 1 96 ? 34.964 24.326 36.590 1.00 19.09 96 LEU B CA 1
ATOM 1988 C C . LEU B 1 96 ? 36.336 24.760 37.189 1.00 19.21 96 LEU B C 1
ATOM 1989 O O . LEU B 1 96 ? 36.994 23.996 37.877 1.00 20.15 96 LEU B O 1
ATOM 1994 N N . THR B 1 97 ? 36.743 25.998 36.967 1.00 18.52 97 THR B N 1
ATOM 1995 C CA . THR B 1 97 ? 38.122 26.374 37.195 1.00 17.93 97 THR B CA 1
ATOM 1996 C C . THR B 1 97 ? 38.420 26.910 38.601 1.00 18.22 97 THR B C 1
ATOM 1997 O O . THR B 1 97 ? 39.583 27.143 38.917 1.00 17.90 97 THR B O 1
ATOM 2001 N N . PHE B 1 98 ? 37.415 27.112 39.449 1.00 18.17 98 PHE B N 1
ATOM 2002 C CA . PHE B 1 98 ? 37.714 27.641 40.782 1.00 18.15 98 PHE B CA 1
ATOM 2003 C C . PHE B 1 98 ? 36.777 27.182 41.920 1.00 18.48 98 PHE B C 1
ATOM 2004 O O . PHE B 1 98 ? 35.755 26.499 41.705 1.00 17.22 98 PHE B O 1
ATOM 2012 N N . ARG B 1 99 ? 37.160 27.595 43.127 1.00 18.70 99 ARG B N 1
ATOM 2013 C CA . ARG B 1 99 ? 36.403 27.341 44.329 1.00 19.43 99 ARG B CA 1
ATOM 2014 C C . ARG B 1 99 ? 36.091 28.661 45.007 1.00 18.79 99 ARG B C 1
ATOM 2015 O O . ARG B 1 99 ? 36.784 29.637 44.799 1.00 18.47 99 ARG B O 1
ATOM 2023 N N . SER B 1 100 ? 35.047 28.696 45.823 1.00 19.04 100 SER B N 1
ATOM 2024 C CA . SER B 1 100 ? 34.548 29.984 46.327 1.00 19.50 100 SER B CA 1
ATOM 2025 C C . SER B 1 100 ? 35.549 30.706 47.213 1.00 18.97 100 SER B C 1
ATOM 2026 O O . SER B 1 100 ? 35.667 31.926 47.147 1.00 20.64 100 SER B O 1
ATOM 2029 N N . ASP B 1 101 ? 36.258 29.953 48.040 1.00 17.83 101 ASP B N 1
ATOM 2030 C CA . ASP B 1 101 ? 37.272 30.523 48.906 1.00 16.75 101 ASP B CA 1
ATOM 2031 C C . ASP B 1 101 ? 38.418 31.096 48.092 1.00 16.45 101 ASP B C 1
ATOM 2032 O O . ASP B 1 101 ? 38.946 32.148 48.452 1.00 16.36 101 ASP B O 1
ATOM 2037 N N . GLN B 1 102 ? 38.776 30.447 46.979 1.00 16.19 102 GLN B N 1
ATOM 2038 C CA . GLN B 1 102 ? 39.837 30.979 46.100 1.00 16.16 102 GLN B CA 1
ATOM 2039 C C . GLN B 1 102 ? 39.429 32.340 45.555 1.00 16.75 102 GLN B C 1
ATOM 2040 O O . GLN B 1 102 ? 40.239 33.279 45.539 1.00 16.72 102 GLN B O 1
ATOM 2046 N N . LEU B 1 103 ? 38.181 32.428 45.092 1.00 16.76 103 LEU B N 1
ATOM 2047 C CA . LEU B 1 103 ? 37.681 33.669 44.553 1.00 17.54 103 LEU B CA 1
ATOM 2048 C C . LEU B 1 103 ? 37.617 34.740 45.621 1.00 17.00 103 LEU B C 1
ATOM 2049 O O . LEU B 1 103 ? 37.974 35.893 45.359 1.00 16.38 103 LEU B O 1
ATOM 2054 N N . HIS B 1 104 ? 37.132 34.366 46.809 1.00 16.39 104 HIS B N 1
ATOM 2055 C CA . HIS B 1 104 ? 37.087 35.290 47.945 1.00 16.21 104 HIS B CA 1
ATOM 2056 C C . HIS B 1 104 ? 38.434 35.960 48.187 1.00 16.52 104 HIS B C 1
ATOM 2057 O O . HIS B 1 104 ? 38.521 37.192 48.176 1.00 15.87 104 HIS B O 1
ATOM 2064 N N . GLY B 1 105 ? 39.471 35.128 48.358 1.00 16.97 105 GLY B N 1
ATOM 2065 C CA . GLY B 1 105 ? 40.841 35.585 48.592 1.00 17.71 105 GLY B CA 1
ATOM 2066 C C . GLY B 1 105 ? 41.404 36.452 47.477 1.00 18.96 105 GLY B C 1
ATOM 2067 O O . GLY B 1 105 ? 42.298 37.274 47.704 1.00 20.25 105 GLY B O 1
ATOM 2068 N N . LEU B 1 106 ? 40.871 36.277 46.269 1.00 19.35 106 LEU B N 1
ATOM 2069 C CA . LEU B 1 106 ? 41.296 37.042 45.100 1.00 19.13 106 LEU B CA 1
ATOM 2070 C C . LEU B 1 106 ? 40.753 38.444 45.170 1.00 19.12 106 LEU B C 1
ATOM 2071 O O . LEU B 1 106 ? 41.496 39.410 45.156 1.00 19.10 106 LEU B O 1
ATOM 2076 N N . VAL B 1 107 ? 39.433 38.532 45.246 1.00 18.78 107 VAL B N 1
ATOM 2077 C CA . VAL B 1 107 ? 38.743 39.788 45.267 1.00 18.51 107 VAL B CA 1
ATOM 2078 C C . VAL B 1 107 ? 39.206 40.567 46.490 1.00 19.08 107 VAL B C 1
ATOM 2079 O O . VAL B 1 107 ? 39.256 41.804 46.455 1.00 18.27 107 VAL B O 1
ATOM 2083 N N . LYS B 1 108 ? 39.543 39.837 47.560 1.00 19.82 108 LYS B N 1
ATOM 2084 C CA . LYS B 1 108 ? 40.123 40.436 48.783 1.00 20.71 108 LYS B CA 1
ATOM 2085 C C . LYS B 1 108 ? 41.413 41.209 48.514 1.00 21.50 108 LYS B C 1
ATOM 2086 O O . LYS B 1 108 ? 41.681 42.235 49.142 1.00 21.53 108 LYS B O 1
ATOM 2092 N N . LYS B 1 109 ? 42.195 40.702 47.570 1.00 22.26 109 LYS B N 1
ATOM 2093 C CA . LYS B 1 109 ? 43.457 41.308 47.202 1.00 23.33 109 LYS B CA 1
ATOM 2094 C C . LYS B 1 109 ? 43.310 42.595 46.397 1.00 23.52 109 LYS B C 1
ATOM 2095 O O . LYS B 1 109 ? 44.308 43.299 46.216 1.00 24.53 109 LYS B O 1
ATOM 2101 N N . ARG B 1 110 ? 42.076 42.910 45.968 1.00 23.86 110 ARG B N 1
ATOM 2102 C CA . ARG B 1 110 ? 41.761 44.049 45.058 1.00 23.45 110 ARG B CA 1
ATOM 2103 C C . ARG B 1 110 ? 40.755 45.055 45.614 1.00 22.82 110 ARG B C 1
ATOM 2104 O O . ARG B 1 110 ? 40.214 45.859 44.867 1.00 22.63 110 ARG B O 1
ATOM 2112 N N . VAL B 1 111 ? 40.472 44.986 46.906 1.00 22.75 111 VAL B N 1
ATOM 2113 C CA . VAL B 1 111 ? 39.464 45.827 47.518 1.00 22.25 111 VAL B CA 1
ATOM 2114 C C . VAL B 1 111 ? 39.876 46.034 48.959 1.00 23.41 111 VAL B C 1
ATOM 2115 O O . VAL B 1 111 ? 40.546 45.171 49.523 1.00 22.79 111 VAL B O 1
ATOM 2119 N N . ALA B 1 112 ? 39.453 47.161 49.546 1.00 25.66 112 ALA B N 1
ATOM 2120 C CA . ALA B 1 112 ? 39.723 47.515 50.946 1.00 26.33 112 ALA B CA 1
ATOM 2121 C C . ALA B 1 112 ? 39.135 46.531 51.976 1.00 28.89 112 ALA B C 1
ATOM 2122 O O . ALA B 1 112 ? 38.100 45.912 51.743 1.00 26.45 112 ALA B O 1
ATOM 2124 N N . HIS B 1 113 ? 39.793 46.437 53.133 1.00 34.84 113 HIS B N 1
ATOM 2125 C CA . HIS B 1 113 ? 39.468 45.431 54.185 1.00 40.97 113 HIS B CA 1
ATOM 2126 C C . HIS B 1 113 ? 38.009 45.521 54.609 1.00 35.29 113 HIS B C 1
ATOM 2127 O O . HIS B 1 113 ? 37.373 44.531 54.934 1.00 32.66 113 HIS B O 1
ATOM 2134 N N . GLU B 1 114 ? 37.499 46.736 54.588 1.00 31.61 114 GLU B N 1
ATOM 2135 C CA . GLU B 1 114 ? 36.126 47.001 54.947 1.00 30.77 114 GLU B CA 1
ATOM 2136 C C . GLU B 1 114 ? 35.089 46.275 54.071 1.00 28.70 114 GLU B C 1
ATOM 2137 O O . GLU B 1 114 ? 33.912 46.280 54.395 1.00 28.49 114 GLU B O 1
ATOM 2143 N N . HIS B 1 115 ? 35.512 45.644 52.980 1.00 26.04 115 HIS B N 1
ATOM 2144 C CA . HIS B 1 115 ? 34.582 44.926 52.104 1.00 23.88 115 HIS B CA 1
ATOM 2145 C C . HIS B 1 115 ? 34.785 43.414 52.073 1.00 20.56 115 HIS B C 1
ATOM 2146 O O . HIS B 1 115 ? 34.150 42.726 51.302 1.00 18.81 115 HIS B O 1
ATOM 2153 N N . PHE B 1 116 ? 35.667 42.910 52.926 1.00 18.84 116 PHE B N 1
ATOM 2154 C CA . PHE B 1 116 ? 35.987 41.490 52.988 1.00 17.71 116 PHE B CA 1
ATOM 2155 C C . PHE B 1 116 ? 34.746 40.698 53.413 1.00 17.40 116 PHE B C 1
ATOM 2156 O O . PHE B 1 116 ? 34.421 39.647 52.830 1.00 17.44 116 PHE B O 1
ATOM 2164 N N . ALA B 1 117 ? 34.065 41.220 54.433 1.00 16.25 117 ALA B N 1
ATOM 2165 C CA . ALA B 1 117 ? 32.757 40.737 54.858 1.00 15.36 117 ALA B CA 1
ATOM 2166 C C . ALA B 1 117 ? 31.782 40.509 53.694 1.00 15.06 117 ALA B C 1
ATOM 2167 O O . ALA B 1 117 ? 31.018 39.524 53.688 1.00 15.37 117 ALA B O 1
ATOM 2169 N N . ALA B 1 118 ? 31.791 41.426 52.721 1.00 14.56 118 ALA B N 1
ATOM 2170 C CA . ALA B 1 118 ? 30.864 41.366 51.592 1.00 13.78 118 ALA B CA 1
ATOM 2171 C C . ALA B 1 118 ? 31.268 40.211 50.657 1.00 13.52 118 ALA B C 1
ATOM 2172 O O . ALA B 1 118 ? 30.471 39.312 50.369 1.00 13.13 118 ALA B O 1
ATOM 2174 N N . VAL B 1 119 ? 32.532 40.209 50.247 1.00 13.21 119 VAL B N 1
ATOM 2175 C CA . VAL B 1 119 ? 33.084 39.159 49.392 1.00 12.98 119 VAL B CA 1
ATOM 2176 C C . VAL B 1 119 ? 32.754 37.771 49.939 1.00 12.38 119 VAL B C 1
ATOM 2177 O O . VAL B 1 119 ? 32.368 36.874 49.193 1.00 12.25 119 VAL B O 1
ATOM 2181 N N . ASP B 1 120 ? 32.947 37.630 51.251 1.00 11.68 120 ASP B N 1
ATOM 2182 C CA . ASP B 1 120 ? 32.853 36.379 51.958 1.00 11.14 120 ASP B CA 1
ATOM 2183 C C . ASP B 1 120 ? 31.439 35.839 52.005 1.00 11.38 120 ASP B C 1
ATOM 2184 O O . ASP B 1 120 ? 31.233 34.657 52.288 1.00 10.98 120 ASP B O 1
ATOM 2189 N N . SER B 1 121 ? 30.466 36.698 51.727 1.00 12.00 121 SER B N 1
ATOM 2190 C CA . SER B 1 121 ? 29.066 36.288 51.675 1.00 12.67 121 SER B CA 1
ATOM 2191 C C . SER B 1 121 ? 28.578 35.743 50.336 1.00 13.20 121 SER B C 1
ATOM 2192 O O . SER B 1 121 ? 27.434 35.328 50.235 1.00 13.13 121 SER B O 1
ATOM 2195 N N . LEU B 1 122 ? 29.422 35.740 49.311 1.00 14.48 122 LEU B N 1
ATOM 2196 C CA . LEU B 1 122 ? 29.046 35.158 47.997 1.00 15.71 122 LEU B CA 1
ATOM 2197 C C . LEU B 1 122 ? 29.271 33.655 47.874 1.00 15.03 122 LEU B C 1
ATOM 2198 O O . LEU B 1 122 ? 30.411 33.214 47.821 1.00 15.74 122 LEU B O 1
ATOM 2203 N N . ALA B 1 123 ? 28.206 32.873 47.784 1.00 14.02 123 ALA B N 1
ATOM 2204 C CA . ALA B 1 123 ? 28.361 31.495 47.376 1.00 13.27 123 ALA B CA 1
ATOM 2205 C C . ALA B 1 123 ? 28.460 31.559 45.868 1.00 13.48 123 ALA B C 1
ATOM 2206 O O . ALA B 1 123 ? 27.512 32.005 45.199 1.00 13.63 123 ALA B O 1
ATOM 2208 N N . CYS B 1 124 ? 29.615 31.158 45.331 1.00 13.55 124 CYS B N 1
ATOM 2209 C CA . CYS B 1 124 ? 29.847 31.209 43.884 1.00 13.60 124 CYS B CA 1
ATOM 2210 C C . CYS B 1 124 ? 29.125 30.133 43.092 1.00 13.36 124 CYS B C 1
ATOM 2211 O O . CYS B 1 124 ? 28.808 30.352 41.929 1.00 13.43 124 CYS B O 1
ATOM 2214 N N . LEU B 1 125 ? 28.852 28.987 43.716 1.00 13.00 125 LEU B N 1
ATOM 2215 C CA . LEU B 1 125 ? 28.109 27.920 43.055 1.00 12.74 125 LEU B CA 1
ATOM 2216 C C . LEU B 1 125 ? 28.922 27.181 41.950 1.00 13.13 125 LEU B C 1
ATOM 2217 O O . LEU B 1 125 ? 28.355 26.732 40.950 1.00 12.53 125 LEU B O 1
ATOM 2222 N N . GLU B 1 126 ? 30.245 27.064 42.160 1.00 13.74 126 GLU B N 1
ATOM 2223 C CA . GLU B 1 126 ? 31.153 26.264 41.314 1.00 13.67 126 GLU B CA 1
ATOM 2224 C C . GLU B 1 126 ? 30.708 24.819 41.255 1.00 13.95 126 GLU B C 1
ATOM 2225 O O . GLU B 1 126 ? 29.921 24.347 42.083 1.00 13.80 126 GLU B O 1
ATOM 2231 N N . PHE B 1 127 ? 31.239 24.117 40.258 1.00 14.10 127 PHE B N 1
ATOM 2232 C CA . PHE B 1 127 ? 31.032 22.690 40.147 1.00 14.06 127 PHE B CA 1
ATOM 2233 C C . PHE B 1 127 ? 32.246 22.029 39.534 1.00 14.42 127 PHE B C 1
ATOM 2234 O O . PHE B 1 127 ? 32.978 22.649 38.740 1.00 14.37 127 PHE B O 1
ATOM 2242 N N . PRO B 1 128 ? 32.480 20.761 39.917 1.00 14.74 128 PRO B N 1
ATOM 2243 C CA . PRO B 1 128 ? 33.593 20.029 39.361 1.00 14.70 128 PRO B CA 1
ATOM 2244 C C . PRO B 1 128 ? 33.245 19.269 38.058 1.00 14.98 128 PRO B C 1
ATOM 2245 O O . PRO B 1 128 ? 34.132 18.942 37.294 1.00 13.92 128 PRO B O 1
ATOM 2249 N N . ASP B 1 129 ? 31.970 19.013 37.792 1.00 16.23 129 ASP B N 1
ATOM 2250 C CA . ASP B 1 129 ? 31.598 18.204 36.637 1.00 17.22 129 ASP B CA 1
ATOM 2251 C C . ASP B 1 129 ? 30.430 18.849 35.905 1.00 17.21 129 ASP B C 1
ATOM 2252 O O . ASP B 1 129 ? 29.428 19.251 36.542 1.00 16.74 129 ASP B O 1
ATOM 2257 N N . VAL B 1 130 ? 30.539 18.918 34.573 1.00 17.13 130 VAL B N 1
ATOM 2258 C CA . VAL B 1 130 ? 29.527 19.611 33.774 1.00 17.24 130 VAL B CA 1
ATOM 2259 C C . VAL B 1 130 ? 28.223 18.866 33.773 1.00 18.14 130 VAL B C 1
ATOM 2260 O O . VAL B 1 130 ? 27.176 19.455 33.963 1.00 19.45 130 VAL B O 1
ATOM 2264 N N . ASP B 1 131 ? 28.277 17.561 33.586 1.00 18.74 131 ASP B N 1
ATOM 2265 C CA . ASP B 1 131 ? 27.042 16.797 33.494 1.00 18.66 131 ASP B CA 1
ATOM 2266 C C . ASP B 1 131 ? 26.349 16.604 34.858 1.00 18.05 131 ASP B C 1
ATOM 2267 O O . ASP B 1 131 ? 25.135 16.769 35.004 1.00 17.43 131 ASP B O 1
ATOM 2272 N N . GLU B 1 132 ? 27.130 16.272 35.868 1.00 18.45 132 GLU B N 1
ATOM 2273 C CA . GLU B 1 132 ? 26.590 16.192 37.226 1.00 18.79 132 GLU B CA 1
ATOM 2274 C C . GLU B 1 132 ? 25.931 17.498 37.682 1.00 16.82 132 GLU B C 1
ATOM 2275 O O . GLU B 1 132 ? 24.965 17.455 38.431 1.00 15.86 132 GLU B O 1
ATOM 2281 N N . SER B 1 133 ? 26.458 18.640 37.239 1.00 15.04 133 SER B N 1
ATOM 2282 C CA . SER B 1 133 ? 25.890 19.913 37.636 1.00 13.94 133 SER B CA 1
ATOM 2283 C C . SER B 1 133 ? 24.537 20.088 36.972 1.00 13.41 133 SER B C 1
ATOM 2284 O O . SER B 1 133 ? 23.635 20.727 37.541 1.00 13.01 133 SER B O 1
ATOM 2287 N N . ILE B 1 134 ? 24.401 19.482 35.788 1.00 13.10 134 ILE B N 1
ATOM 2288 C CA . ILE B 1 134 ? 23.150 19.490 35.043 1.00 13.04 134 ILE B CA 1
ATOM 2289 C C . ILE B 1 134 ? 22.151 18.577 35.726 1.00 13.50 134 ILE B C 1
ATOM 2290 O O . ILE B 1 134 ? 21.047 19.016 36.059 1.00 13.33 134 ILE B O 1
ATOM 2295 N N . LYS B 1 135 ? 22.542 17.320 35.927 1.00 13.86 135 LYS B N 1
ATOM 2296 C CA . LYS B 1 135 ? 21.714 16.382 36.670 1.00 14.28 135 LYS B CA 1
ATOM 2297 C C . LYS B 1 135 ? 21.234 17.009 37.978 1.00 14.47 135 LYS B C 1
ATOM 2298 O O . LYS B 1 135 ? 20.047 17.021 38.268 1.00 14.63 135 LYS B O 1
ATOM 2304 N N . GLU B 1 136 ? 22.170 17.527 38.760 1.00 15.05 136 GLU B N 1
ATOM 2305 C CA . GLU B 1 136 ? 21.872 18.159 40.045 1.00 15.39 136 GLU B CA 1
ATOM 2306 C C . GLU B 1 136 ? 20.908 19.314 39.889 1.00 15.53 136 GLU B C 1
ATOM 2307 O O . GLU B 1 136 ? 19.915 19.382 40.611 1.00 16.26 136 GLU B O 1
ATOM 2313 N N . ASP B 1 137 ? 21.175 20.225 38.965 1.00 15.31 137 ASP B N 1
ATOM 2314 C CA . ASP B 1 137 ? 20.215 21.335 38.748 1.00 15.31 137 ASP B CA 1
ATOM 2315 C C . ASP B 1 137 ? 18.833 20.899 38.250 1.00 14.87 137 ASP B C 1
ATOM 2316 O O . ASP B 1 137 ? 17.828 21.418 38.671 1.00 14.83 137 ASP B O 1
ATOM 2321 N N . VAL B 1 138 ? 18.776 19.954 37.345 1.00 15.17 138 VAL B N 1
ATOM 2322 C CA . VAL B 1 138 ? 17.486 19.460 36.893 1.00 15.65 138 VAL B CA 1
ATOM 2323 C C . VAL B 1 138 ? 16.680 18.879 38.080 1.00 16.56 138 VAL B C 1
ATOM 2324 O O . VAL B 1 138 ? 15.536 19.321 38.357 1.00 17.06 138 VAL B O 1
ATOM 2328 N N . ALA B 1 139 ? 17.277 17.894 38.763 1.00 16.52 139 ALA B N 1
ATOM 2329 C CA . ALA B 1 139 ? 16.676 17.236 39.940 1.00 16.26 139 ALA B CA 1
ATOM 2330 C C . ALA B 1 139 ? 16.139 18.232 40.960 1.00 16.49 139 ALA B C 1
ATOM 2331 O O . ALA B 1 139 ? 14.977 18.162 41.371 1.00 16.96 139 ALA B O 1
ATOM 2333 N N . PHE B 1 140 ? 17.020 19.150 41.360 1.00 16.00 140 PHE B N 1
ATOM 2334 C CA . PHE B 1 140 ? 16.704 20.238 42.263 1.00 15.63 140 PHE B CA 1
ATOM 2335 C C . PHE B 1 140 ? 15.387 20.907 41.887 1.00 16.03 140 PHE B C 1
ATOM 2336 O O . PHE B 1 140 ? 14.493 21.041 42.724 1.00 16.58 140 PHE B O 1
ATOM 2344 N N . LEU B 1 141 ? 15.265 21.295 40.621 1.00 15.94 141 LEU B N 1
ATOM 2345 C CA . LEU B 1 141 ? 14.092 22.006 40.141 1.00 15.97 141 LEU B CA 1
ATOM 2346 C C . LEU B 1 141 ? 12.899 21.060 40.069 1.00 16.59 141 LEU B C 1
ATOM 2347 O O . LEU B 1 141 ? 11.770 21.437 40.369 1.00 16.43 141 LEU B O 1
ATOM 2352 N N . LYS B 1 142 ? 13.164 19.823 39.668 1.00 17.50 142 LYS B N 1
ATOM 2353 C CA . LYS B 1 142 ? 12.140 18.794 39.643 1.00 18.04 142 LYS B CA 1
ATOM 2354 C C . LYS B 1 142 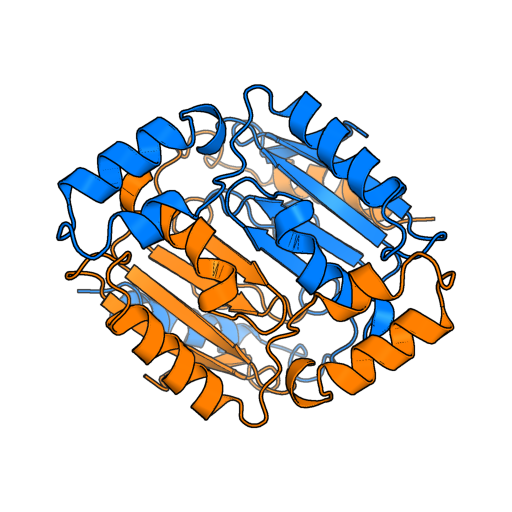? 11.568 18.508 40.997 1.00 19.03 142 LYS B C 1
ATOM 2355 O O . LYS B 1 142 ? 10.549 17.864 41.080 1.00 19.55 142 LYS B O 1
ATOM 2361 N N . ASN B 1 143 ? 12.235 18.916 42.066 1.00 20.83 143 ASN B N 1
ATOM 2362 C CA . ASN B 1 143 ? 11.660 18.712 43.383 1.00 22.50 143 ASN B CA 1
ATOM 2363 C C . ASN B 1 143 ? 11.407 19.977 44.156 1.00 20.97 143 ASN B C 1
ATOM 2364 O O . ASN B 1 143 ? 10.888 19.932 45.253 1.00 20.52 143 ASN B O 1
ATOM 2369 N N . HIS B 1 144 ? 11.688 21.120 43.549 1.00 19.55 144 HIS B N 1
ATOM 2370 C CA . HIS B 1 144 ? 11.549 22.336 44.269 1.00 18.67 144 HIS B CA 1
ATOM 2371 C C . HIS B 1 144 ? 10.078 22.674 44.392 1.00 18.98 144 HIS B C 1
ATOM 2372 O O . HIS B 1 144 ? 9.396 22.853 43.378 1.00 18.18 144 HIS B O 1
ATOM 2379 N N . PRO B 1 145 ? 9.581 22.751 45.647 1.00 18.79 145 PRO B N 1
ATOM 2380 C CA . PRO B 1 145 ? 8.151 22.900 45.884 1.00 18.32 145 PRO B CA 1
ATOM 2381 C C . PRO B 1 145 ? 7.583 24.202 45.316 1.00 18.47 145 PRO B C 1
ATOM 2382 O O . PRO B 1 145 ? 6.381 24.274 45.038 1.00 20.11 145 PRO B O 1
ATOM 2386 N N . LEU B 1 146 ? 8.427 25.222 45.183 1.00 17.65 146 LEU B N 1
ATOM 2387 C CA . LEU B 1 146 ? 8.056 26.494 44.545 1.00 17.33 146 LEU B CA 1
ATOM 2388 C C . LEU B 1 146 ? 8.011 26.483 43.026 1.00 17.63 146 LEU B C 1
ATOM 2389 O O . LEU B 1 146 ? 7.663 27.490 42.435 1.00 18.06 146 LEU B O 1
ATOM 2394 N N . ILE B 1 147 ? 8.373 25.364 42.408 1.00 17.90 147 ILE B N 1
ATOM 2395 C CA . ILE B 1 147 ? 8.188 25.150 40.983 1.00 17.85 147 ILE B CA 1
ATOM 2396 C C . ILE B 1 147 ? 6.921 24.337 40.845 1.00 19.16 147 ILE B C 1
ATOM 2397 O O . ILE B 1 147 ? 6.664 23.446 41.643 1.00 20.21 147 ILE B O 1
ATOM 2402 N N . LEU B 1 148 ? 6.133 24.615 39.817 1.00 20.48 148 LEU B N 1
ATOM 2403 C CA . LEU B 1 148 ? 4.851 23.938 39.672 1.00 21.13 148 LEU B CA 1
ATOM 2404 C C . LEU B 1 148 ? 5.019 22.462 39.371 1.00 21.53 148 LEU B C 1
ATOM 2405 O O . LEU B 1 148 ? 5.901 22.065 38.624 1.00 21.35 148 LEU B O 1
ATOM 2410 N N . PRO B 1 149 ? 4.157 21.639 39.949 1.00 23.22 149 PRO B N 1
ATOM 2411 C CA . PRO B 1 149 ? 4.295 20.179 39.817 1.00 24.44 149 PRO B CA 1
ATOM 2412 C C . PRO B 1 149 ? 4.182 19.615 38.358 1.00 24.30 149 PRO B C 1
ATOM 2413 O O . PRO B 1 149 ? 4.726 18.549 38.036 1.00 22.59 149 PRO B O 1
ATOM 2417 N N . GLU B 1 150 ? 3.486 20.335 37.491 1.00 23.83 150 GLU B N 1
ATOM 2418 C CA . GLU B 1 150 ? 3.316 19.882 36.119 1.00 23.01 150 GLU B CA 1
ATOM 2419 C C . GLU B 1 150 ? 4.490 20.286 35.206 1.00 22.39 150 GLU B C 1
ATOM 2420 O O . GLU B 1 150 ? 4.492 19.976 34.021 1.00 21.53 150 GLU B O 1
ATOM 2426 N N . THR B 1 151 ? 5.490 20.982 35.736 1.00 22.23 151 THR B N 1
ATOM 2427 C CA . THR B 1 151 ? 6.535 21.544 34.878 1.00 21.80 151 THR B CA 1
ATOM 2428 C C . THR B 1 151 ? 7.353 20.441 34.223 1.00 21.46 151 THR B C 1
ATOM 2429 O O . THR B 1 151 ? 7.780 19.507 34.885 1.00 20.90 151 THR B O 1
ATOM 2433 N N . VAL B 1 152 ? 7.528 20.538 32.908 1.00 21.24 152 VAL B N 1
ATOM 2434 C CA . VAL B 1 152 ? 8.465 19.680 32.203 1.00 20.79 152 VAL B CA 1
ATOM 2435 C C . VAL B 1 152 ? 9.819 20.309 32.369 1.00 19.46 152 VAL B C 1
ATOM 2436 O O . VAL B 1 152 ? 9.973 21.498 32.139 1.00 18.63 152 VAL B O 1
ATOM 2440 N N . ILE B 1 153 ? 10.800 19.499 32.746 1.00 19.07 153 ILE B N 1
ATOM 2441 C CA . ILE B 1 153 ? 12.152 20.001 33.025 1.00 18.89 153 ILE B CA 1
ATOM 2442 C C . ILE B 1 153 ? 13.188 19.074 32.377 1.00 18.37 153 ILE B C 1
ATOM 2443 O O . ILE B 1 153 ? 13.114 17.846 32.514 1.00 18.65 153 ILE B O 1
ATOM 2448 N N . SER B 1 154 ? 14.134 19.674 31.668 1.00 17.85 154 SER B N 1
ATOM 2449 C CA . SER B 1 154 ? 15.178 18.944 30.969 1.00 17.96 154 SER B CA 1
ATOM 2450 C C . SER B 1 154 ? 16.476 19.709 31.056 1.00 17.51 154 SER B C 1
ATOM 2451 O O . SER B 1 154 ? 16.477 20.916 31.269 1.00 17.15 154 SER B O 1
ATOM 2454 N N . GLY B 1 155 ? 17.576 18.993 30.891 1.00 17.65 155 GLY B N 1
ATOM 2455 C CA . GLY B 1 155 ? 18.900 19.573 31.036 1.00 18.07 155 GLY B CA 1
ATOM 2456 C C . GLY B 1 155 ? 19.853 19.094 29.958 1.00 18.71 155 GLY B C 1
ATOM 2457 O O . GLY B 1 155 ? 19.922 17.886 29.643 1.00 18.84 155 GLY B O 1
ATOM 2458 N N . TYR B 1 156 ? 20.589 20.056 29.405 1.00 18.67 156 TYR B N 1
ATOM 2459 C CA . TYR B 1 156 ? 21.435 19.842 28.256 1.00 18.75 156 TYR B CA 1
ATOM 2460 C C . TYR B 1 156 ? 22.804 20.405 28.517 1.00 18.21 156 TYR B C 1
ATOM 2461 O O . TYR B 1 156 ? 22.930 21.469 29.109 1.00 17.72 156 TYR B O 1
ATOM 2470 N N . ARG B 1 157 ? 23.809 19.659 28.055 1.00 18.56 157 ARG B N 1
ATOM 2471 C CA . ARG B 1 157 ? 25.184 20.115 27.929 1.00 18.11 157 ARG B CA 1
ATOM 2472 C C . ARG B 1 157 ? 25.349 20.771 26.580 1.00 17.23 157 ARG B C 1
ATOM 2473 O O . ARG B 1 157 ? 25.369 20.084 25.549 1.00 17.12 157 ARG B O 1
ATOM 2481 N N . TYR B 1 158 ? 25.449 22.085 26.567 1.00 16.30 158 TYR B N 1
ATOM 2482 C CA . TYR B 1 158 ? 25.927 22.745 25.379 1.00 16.75 158 TYR B CA 1
ATOM 2483 C C . TYR B 1 158 ? 27.423 22.453 25.196 1.00 17.36 158 TYR B C 1
ATOM 2484 O O . TYR B 1 158 ? 28.206 22.723 26.098 1.00 17.96 158 TYR B O 1
ATOM 2493 N N . GLU B 1 159 ? 27.804 21.921 24.030 1.00 17.10 159 GLU B N 1
ATOM 2494 C CA . GLU B 1 159 ? 29.197 21.766 23.675 1.00 17.55 159 GLU B CA 1
ATOM 2495 C C . GLU B 1 159 ? 29.736 22.950 22.871 1.00 18.27 159 GLU B C 1
ATOM 2496 O O . GLU B 1 159 ? 29.353 23.151 21.741 1.00 18.18 159 GLU B O 1
ATOM 2502 N N . VAL B 1 160 ? 30.659 23.710 23.462 1.00 19.77 160 VAL B N 1
ATOM 2503 C CA . VAL B 1 160 ? 31.235 24.915 22.836 1.00 19.57 160 VAL B CA 1
ATOM 2504 C C . VAL B 1 160 ? 32.107 24.567 21.643 1.00 20.79 160 VAL B C 1
ATOM 2505 O O . VAL B 1 160 ? 32.416 25.442 20.832 1.00 19.80 160 VAL B O 1
ATOM 2509 N N . GLU B 1 161 ? 32.500 23.293 21.553 1.00 23.22 161 GLU B N 1
ATOM 2510 C CA . GLU B 1 161 ? 33.294 22.769 20.435 1.00 25.76 161 GLU B CA 1
ATOM 2511 C C . GLU B 1 161 ? 32.404 22.485 19.214 1.00 26.92 161 GLU B C 1
ATOM 2512 O O . GLU B 1 161 ? 32.675 22.974 18.128 1.00 28.89 161 GLU B O 1
ATOM 2518 N N . THR B 1 162 ? 31.324 21.728 19.393 1.00 27.76 162 THR B N 1
ATOM 2519 C CA . THR B 1 162 ? 30.427 21.373 18.284 1.00 27.17 162 THR B CA 1
ATOM 2520 C C . THR B 1 162 ? 29.272 22.336 18.066 1.00 26.70 162 THR B C 1
ATOM 2521 O O . THR B 1 162 ? 28.809 22.499 16.947 1.00 25.94 162 THR B O 1
ATOM 2525 N N . GLY B 1 163 ? 28.829 22.989 19.136 1.00 27.60 163 GLY B N 1
ATOM 2526 C CA . GLY B 1 163 ? 27.591 23.791 19.132 1.00 27.52 163 GLY B CA 1
ATOM 2527 C C . GLY B 1 163 ? 26.349 22.943 19.432 1.00 27.20 163 GLY B C 1
ATOM 2528 O O . GLY B 1 163 ? 25.223 23.389 19.239 1.00 26.39 163 GLY B O 1
ATOM 2529 N N . LYS B 1 164 ? 26.563 21.710 19.890 1.00 27.86 164 LYS B N 1
ATOM 2530 C CA . LYS B 1 164 ? 25.490 20.733 20.055 1.00 29.33 164 LYS B CA 1
ATOM 2531 C C . LYS B 1 164 ? 24.949 20.823 21.458 1.00 25.88 164 LYS B C 1
ATOM 2532 O O . LYS B 1 164 ? 25.691 21.082 22.398 1.00 25.50 164 LYS B O 1
ATOM 2538 N N . LEU B 1 165 ? 23.650 20.601 21.589 1.00 22.70 165 LEU B N 1
ATOM 2539 C CA . LEU B 1 165 ? 23.016 20.525 22.888 1.00 20.55 165 LEU B CA 1
ATOM 2540 C C . LEU B 1 165 ? 22.753 19.063 23.058 1.00 18.69 165 LEU B C 1
ATOM 2541 O O . LEU B 1 165 ? 22.148 18.471 22.211 1.00 18.61 165 LEU B O 1
ATOM 2546 N N . VAL B 1 166 ? 23.248 18.477 24.130 1.00 17.60 166 VAL B N 1
ATOM 2547 C CA . VAL B 1 166 ? 23.201 17.039 24.283 1.00 17.14 166 VAL B CA 1
ATOM 2548 C C . VAL B 1 166 ? 22.390 16.678 25.522 1.00 16.68 166 VAL B C 1
ATOM 2549 O O . VAL B 1 166 ? 22.787 16.988 26.638 1.00 16.37 166 VAL B O 1
ATOM 2553 N N . LYS B 1 167 ? 21.274 15.999 25.316 1.00 16.43 167 LYS B N 1
ATOM 2554 C CA . LYS B 1 167 ? 20.365 15.650 26.401 1.00 16.61 167 LYS B CA 1
ATOM 2555 C C . LYS B 1 167 ? 21.054 14.884 27.530 1.00 16.44 167 LYS B C 1
ATOM 2556 O O . LYS B 1 167 ? 21.559 13.794 27.299 1.00 16.73 167 LYS B O 1
ATOM 2562 N N . ILE B 1 168 ? 21.065 15.459 28.739 1.00 16.09 168 ILE B N 1
ATOM 2563 C CA . ILE B 1 168 ? 21.665 14.835 29.935 1.00 15.74 168 ILE B CA 1
ATOM 2564 C C . ILE B 1 168 ? 20.599 14.377 30.951 1.00 15.98 168 ILE B C 1
ATOM 2565 O O . ILE B 1 168 ? 20.765 13.351 31.622 1.00 15.05 168 ILE B O 1
ATOM 2570 N N . ALA B 1 169 ? 19.549 15.188 31.108 1.00 16.98 169 ALA B N 1
ATOM 2571 C CA . ALA B 1 169 ? 18.362 14.811 31.898 1.00 16.68 169 ALA B CA 1
ATOM 2572 C C . ALA B 1 169 ? 17.129 15.586 31.453 1.00 15.68 169 ALA B C 1
ATOM 2573 O O . ALA B 1 169 ? 16.117 15.523 32.134 1.00 14.86 169 ALA B O 1
#

Secondary structure (DSSP, 8-state):
--HHHHTHHHHHHHHHHT-GGGGG--SS-TT-EEEEEE--TT--TTGGGT--TTSEEEEEEGGG-HHHHHHHHHHHHHHS--SEEEEEEETT-GGGS--HHHHHHHHHTTS-GGGHHHHTT------S-HHHHHHHHHHHHHH-TTS-TT-EEEEEEE-TTT--EEE--/--HHHHTHHHHHHHHHHT--SGGG--SS-TT-EEEEEE--TT--TTTTTT--TTSEEEEEEGGG-HHHHHHHHHHHHHHH---EEEEEEETT-GGGS--HHHHHHHHHTTS-GGGHHHHTT------S-HHHHHHHHHHHHHH-TTS-TT-EEEEEEE-TTT--EEE--

CATH classification: 3.40.1050.10

B-factor: mean 19.8, std 8.1, range [2.0, 84.51]

Solvent-accessible surface area: 13173 Å² total; per-residue (Å²): 164,7,18,4,95,119,52,5,66,66,23,6,118,61,23,44,92,76,12,68,134,56,23,97,52,86,23,72,5,58,98,122,0,0,0,0,0,4,5,3,0,6,0,13,2,12,31,0,0,24,0,119,26,6,24,0,1,0,2,3,7,0,0,0,31,0,59,34,2,22,17,1,0,0,1,0,9,13,49,27,33,2,54,2,0,0,0,0,0,0,24,65,2,6,3,62,88,20,134,23,77,97,1,27,34,63,0,62,183,110,29,50,149,137,45,48,83,39,0,73,90,26,69,0,42,48,8,131,65,17,31,84,2,0,100,103,6,2,48,79,1,108,121,31,53,3,8,32,128,112,16,36,16,6,0,11,58,0,29,6,93,60,0,102,13,38,109,37,33,198,17,19,5,101,139,50,5,65,64,24,6,120,60,23,46,92,74,25,55,136,56,24,98,50,84,24,73,6,57,96,125,0,0,0,0,0,5,6,3,0,6,0,13,2,15,32,0,0,24,1,120,26,6,25,0,1,0,1,3,7,0,0,0,34,0,58,35,1,22,17,1,0,1,2,0,7,13,52,18,46,2,53,0,0,0,0,0,0,1,24,66,2,6,3,64,93,22,136,21,76,99,1,28,33,63,0,60,178,108,29,51,152,137,44,48,83,40,0,71,90,26,68,0,45,46,10,131,63,18,32,83,1,0,99,102,6,2,48,80,2,107,122,33,56,5,8,34,128,118,16,33,16,5,0,11,58,0,28,7,91,57,0,98,14,38,109,38,33

Organism: NCBI:txid105987

Foldseek 3Di:
DDCVPPPPPVVVVVCVVVVPPLPPQDDAAQQQEEEQEEPDPLDDPCVLPVHDRRHYHYHYYQQSAQVVCVVVQLCNPPPHGHQEYEGEGEDPGPLLVDALVVQLVVVVVVDDPVCSVVSVPDHNLGDNDRLVSQVVRQVCLCPPPSRDVNHHYWYWYQYSVPSHTHTRD/DDCVPPPPPVVVVVVVVVCDPLPPQDDAAQQLEEEQEEPDPLDDPCVLPVHDRRHYHYHYYQQSAQVVCVVVQLCNPPPRGHQEYEGEGEDPGPLLVDALVVVLVVVCVVDDPVCSVVSVPDHPLGDNDRLVSQVVRQVCLCPPPSRDVNHHYWYWYQYSVPSHTHTSD

Nearest PDB structures (foldseek):
  5ztp-assembly1_B  TM=1.005E+00  e=2.467E-37  Glaciozyma antarctica
  6jqc-assembly1_B  TM=9.442E-01  e=9.117E-21  Aspergillus fumigatus Af293
  6jqd-assembly1_B  TM=9.395E-01  e=1.207E-19  Aspergillus fumigatus Af293
  3las-assembly1_B  TM=9.192E-01  e=2.157E-20  Streptococcus mutans
  4yf5-assembly1_A  TM=8.965E-01  e=3.975E-19  Mycobacterium tuberculosis CDC1551

Radius of gyration: 18.6 Å; Cα contacts (8 Å, |Δi|>4): 747; chains: 2; bounding box: 46×41×44 Å